Protein AF-A0A1D8PKW0-F1 (afdb_monomer_lite)

Structure (mmCIF, N/CA/C/O backbone):
data_AF-A0A1D8PKW0-F1
#
_entry.id   AF-A0A1D8PKW0-F1
#
loop_
_atom_site.group_PDB
_atom_site.id
_atom_site.type_symbol
_atom_site.label_atom_id
_atom_site.label_alt_id
_atom_site.label_comp_id
_atom_site.label_asym_id
_atom_site.label_entity_id
_atom_site.label_seq_id
_atom_site.pdbx_PDB_ins_code
_atom_site.Cartn_x
_atom_site.Cartn_y
_atom_site.Cartn_z
_atom_site.occupancy
_atom_site.B_iso_or_equiv
_atom_site.auth_seq_id
_atom_site.auth_comp_id
_atom_site.auth_asym_id
_atom_site.auth_atom_id
_atom_site.pdbx_PDB_model_num
ATOM 1 N N . MET A 1 1 ? 47.236 21.892 -19.726 1.00 43.16 1 MET A N 1
ATOM 2 C CA . MET A 1 1 ? 46.245 21.585 -20.781 1.00 43.16 1 MET A CA 1
ATOM 3 C C . MET A 1 1 ? 44.963 21.199 -20.073 1.00 43.16 1 MET A C 1
ATOM 5 O O . MET A 1 1 ? 45.060 20.412 -19.143 1.00 43.16 1 MET A O 1
ATOM 9 N N . SER A 1 2 ? 43.810 21.750 -20.448 1.00 50.72 2 SER A N 1
ATOM 10 C CA . SER A 1 2 ? 42.525 21.298 -19.899 1.00 50.72 2 SER A CA 1
ATOM 11 C C . SER A 1 2 ? 42.230 19.917 -20.483 1.00 50.72 2 SER A C 1
ATOM 13 O O . SER A 1 2 ? 41.994 19.824 -21.688 1.00 50.72 2 SER A O 1
ATOM 15 N N . ASP A 1 3 ? 42.333 18.845 -19.692 1.00 72.25 3 ASP A N 1
ATOM 16 C CA . ASP A 1 3 ? 42.102 17.502 -20.230 1.00 72.25 3 ASP A CA 1
ATOM 17 C C . ASP A 1 3 ? 40.597 17.278 -20.376 1.00 72.25 3 ASP A C 1
ATOM 19 O O . ASP A 1 3 ? 39.859 17.140 -19.408 1.00 72.25 3 ASP A O 1
ATOM 23 N N . VAL A 1 4 ? 40.140 17.323 -21.625 1.00 88.94 4 VAL A N 1
ATOM 24 C CA . VAL A 1 4 ? 38.727 17.189 -21.994 1.00 88.94 4 VAL A CA 1
ATOM 25 C C . VAL A 1 4 ? 38.224 15.751 -21.761 1.00 88.94 4 VAL A C 1
ATOM 27 O O . VAL A 1 4 ? 37.021 15.520 -21.642 1.00 88.94 4 VAL A O 1
ATOM 30 N N . ILE A 1 5 ? 39.132 14.778 -21.637 1.00 91.88 5 ILE A N 1
ATOM 31 C CA . ILE A 1 5 ? 38.804 13.394 -21.272 1.00 91.88 5 ILE A CA 1
ATOM 32 C C . ILE A 1 5 ? 38.248 13.340 -19.839 1.00 91.88 5 ILE A C 1
ATOM 34 O O . ILE A 1 5 ? 38.736 14.016 -18.942 1.00 91.88 5 ILE A O 1
ATOM 38 N N . GLY A 1 6 ? 37.199 12.544 -19.630 1.00 93.44 6 GLY A N 1
ATOM 39 C CA . GLY A 1 6 ? 36.419 12.493 -18.390 1.00 93.44 6 GLY A CA 1
ATOM 40 C C . GLY A 1 6 ? 35.275 13.513 -18.328 1.00 93.44 6 GLY A C 1
ATOM 41 O O . GLY A 1 6 ? 34.383 13.371 -17.496 1.00 93.44 6 GLY A O 1
ATOM 42 N N . THR A 1 7 ? 35.230 14.498 -19.234 1.00 94.44 7 THR A N 1
ATOM 43 C CA . THR A 1 7 ? 34.134 15.481 -19.274 1.00 94.44 7 THR A CA 1
ATOM 44 C C . THR A 1 7 ? 32.824 14.818 -19.709 1.00 94.44 7 THR A C 1
ATOM 46 O O . THR A 1 7 ? 32.765 14.181 -20.767 1.00 94.44 7 THR A O 1
ATOM 49 N N . LYS A 1 8 ? 31.761 14.998 -18.912 1.00 96.06 8 LYS A N 1
ATOM 50 C CA . LYS A 1 8 ? 30.383 14.638 -19.278 1.00 96.06 8 LYS A CA 1
ATOM 51 C C . LYS A 1 8 ? 29.823 15.678 -20.254 1.00 96.06 8 LYS A C 1
ATOM 53 O O . LYS A 1 8 ? 29.914 16.873 -19.995 1.00 96.06 8 LYS A O 1
ATOM 58 N N . VAL A 1 9 ? 29.240 15.218 -21.357 1.00 96.56 9 VAL A N 1
ATOM 59 C CA . VAL A 1 9 ? 28.818 16.044 -22.499 1.00 96.56 9 VAL A CA 1
ATOM 60 C C . VAL A 1 9 ? 27.449 15.633 -23.030 1.00 96.56 9 VAL A C 1
ATOM 62 O O . VAL A 1 9 ? 27.129 14.446 -23.059 1.00 96.56 9 VAL A O 1
ATOM 65 N N . ALA A 1 10 ? 26.658 16.603 -23.487 1.00 96.62 10 ALA A N 1
ATOM 66 C CA . ALA A 1 10 ? 25.417 16.372 -24.224 1.00 96.62 10 ALA A CA 1
ATOM 67 C C . ALA A 1 10 ? 25.708 15.838 -25.639 1.00 96.62 10 ALA A C 1
ATOM 69 O O . ALA A 1 10 ? 26.729 16.184 -26.244 1.00 96.62 10 ALA A O 1
ATOM 70 N N . ILE A 1 11 ? 24.822 14.999 -26.181 1.00 95.81 11 ILE A N 1
ATOM 71 C CA . ILE A 1 11 ? 25.034 14.330 -27.474 1.00 95.81 11 ILE A CA 1
ATOM 72 C C . ILE A 1 11 ? 24.271 15.053 -28.604 1.00 95.81 11 ILE A C 1
ATOM 74 O O . ILE A 1 11 ? 23.051 15.183 -28.529 1.00 95.81 11 ILE A O 1
ATOM 78 N N . PRO A 1 12 ? 24.937 15.504 -29.690 1.00 93.06 12 PRO A N 1
ATOM 79 C CA . PRO A 1 12 ? 24.273 16.224 -30.779 1.00 93.06 12 PRO A CA 1
ATOM 80 C C . PRO A 1 12 ? 23.175 15.397 -31.465 1.00 93.06 12 PRO A C 1
ATOM 82 O O . PRO A 1 12 ? 23.466 14.381 -32.104 1.00 93.06 12 PRO A O 1
ATOM 85 N N . GLY A 1 13 ? 21.929 15.874 -31.397 1.00 90.25 13 GLY A N 1
ATOM 86 C CA . GLY A 1 13 ? 20.767 15.203 -31.990 1.00 90.25 13 GLY A CA 1
ATOM 87 C C . GLY A 1 13 ? 20.305 13.964 -31.216 1.00 90.25 13 GLY A C 1
ATOM 88 O O . GLY A 1 13 ? 19.938 12.969 -31.839 1.00 90.25 13 GLY A O 1
ATOM 89 N N . ALA A 1 14 ? 20.398 13.988 -29.882 1.00 87.62 14 ALA A N 1
ATOM 90 C CA . ALA A 1 14 ? 19.805 12.987 -28.999 1.00 87.62 14 ALA A CA 1
ATOM 91 C C . ALA A 1 14 ? 19.618 13.526 -27.570 1.00 87.62 14 ALA A C 1
ATOM 93 O O . ALA A 1 14 ? 20.506 14.195 -27.042 1.00 87.62 14 ALA A O 1
ATOM 94 N N . SER A 1 15 ? 18.514 13.170 -26.914 1.00 84.12 15 SER A N 1
ATOM 95 C CA . SER A 1 15 ? 18.289 13.493 -25.502 1.00 84.12 15 SER A CA 1
ATOM 96 C C . SER A 1 15 ? 19.177 12.632 -24.600 1.00 84.12 15 SER A C 1
ATOM 98 O O . SER A 1 15 ? 18.952 11.433 -24.450 1.00 84.12 15 SER A O 1
ATOM 100 N N . GLY A 1 16 ? 20.209 13.236 -24.006 1.00 89.88 16 GLY A N 1
ATOM 101 C CA . GLY A 1 16 ? 21.073 12.594 -23.013 1.00 89.88 16 GLY A CA 1
ATOM 102 C C . GLY A 1 16 ? 22.559 12.925 -23.169 1.00 89.88 16 GLY A C 1
ATOM 103 O O . GLY A 1 16 ? 22.947 13.858 -23.877 1.00 89.88 16 GLY A O 1
ATOM 104 N N . ALA A 1 17 ? 23.400 12.164 -22.462 1.00 95.62 17 ALA A N 1
ATOM 105 C CA . ALA A 1 17 ? 24.814 12.473 -22.278 1.00 95.62 17 ALA A CA 1
ATOM 106 C C . ALA A 1 17 ? 25.756 11.277 -22.496 1.00 95.62 17 ALA A C 1
ATOM 108 O O . ALA A 1 17 ? 25.359 10.112 -22.442 1.00 95.62 17 ALA A O 1
ATOM 109 N N . GLY A 1 18 ? 27.036 11.591 -22.677 1.00 96.69 18 GLY A N 1
ATOM 110 C CA . GLY A 1 18 ? 28.153 10.651 -22.642 1.00 96.69 18 GLY A CA 1
ATOM 111 C C . GLY A 1 18 ? 29.362 11.232 -21.906 1.00 96.69 18 GLY A C 1
ATOM 112 O O . GLY A 1 18 ? 29.336 12.385 -21.480 1.00 96.69 18 GLY A O 1
ATOM 113 N N . ILE A 1 19 ? 30.426 10.446 -21.764 1.00 97.06 19 ILE A N 1
ATOM 114 C CA . ILE A 1 19 ? 31.722 10.849 -21.203 1.00 97.06 19 ILE A CA 1
ATOM 115 C C . ILE A 1 19 ? 32.761 10.797 -22.322 1.00 97.06 19 ILE A C 1
ATOM 117 O O . ILE A 1 19 ? 32.895 9.776 -22.999 1.00 97.06 19 ILE A O 1
ATOM 121 N N . ILE A 1 20 ? 33.520 11.875 -22.530 1.00 96.12 20 ILE A N 1
ATOM 122 C CA . ILE A 1 20 ? 34.627 11.859 -23.495 1.00 96.12 20 ILE A CA 1
ATOM 123 C C . ILE A 1 20 ? 35.726 10.928 -22.967 1.00 96.12 20 ILE A C 1
ATOM 125 O O . ILE A 1 20 ? 36.303 11.177 -21.912 1.00 96.12 20 ILE A O 1
ATOM 129 N N . ARG A 1 21 ? 36.043 9.868 -23.714 1.00 95.25 21 ARG A N 1
ATOM 130 C CA . ARG A 1 21 ? 37.119 8.911 -23.402 1.00 95.25 21 ARG A CA 1
ATOM 131 C C . ARG A 1 21 ? 38.337 9.061 -24.330 1.00 95.25 21 ARG A C 1
ATOM 133 O O . ARG A 1 21 ? 39.422 8.617 -23.974 1.00 95.25 21 ARG A O 1
ATOM 140 N N . TYR A 1 22 ? 38.186 9.706 -25.492 1.00 94.75 22 TYR A N 1
ATOM 141 C CA . TYR A 1 22 ? 39.267 9.997 -26.447 1.00 94.75 22 TYR A CA 1
ATOM 142 C C . TYR A 1 22 ? 39.042 11.338 -27.159 1.00 94.75 22 TYR A C 1
ATOM 144 O O . TYR A 1 22 ? 37.903 11.685 -27.463 1.00 94.75 22 TYR A O 1
ATOM 152 N N . VAL A 1 23 ? 40.119 12.052 -27.499 1.00 93.88 23 VAL A N 1
ATOM 153 C CA . VAL A 1 23 ? 40.112 13.129 -28.507 1.00 93.88 23 VAL A CA 1
ATOM 154 C C . VAL A 1 23 ? 41.392 13.020 -29.337 1.00 93.88 23 VAL A C 1
ATOM 156 O O . VAL A 1 23 ? 42.476 12.927 -28.761 1.00 93.88 23 VAL A O 1
ATOM 159 N N . GLY A 1 24 ? 41.275 13.027 -30.668 1.00 92.06 24 GLY A N 1
ATOM 160 C CA . GLY A 1 24 ? 42.417 12.912 -31.581 1.00 92.06 24 GLY A CA 1
ATOM 161 C C . GLY A 1 24 ? 42.019 12.520 -33.008 1.00 92.06 24 GLY A C 1
ATOM 162 O O . GLY A 1 24 ? 40.874 12.713 -33.413 1.00 92.06 24 GLY A O 1
ATOM 163 N N . GLN A 1 25 ? 42.964 11.981 -33.782 1.00 92.56 25 GLN A N 1
ATOM 164 C CA . GLN A 1 25 ? 42.747 11.550 -35.171 1.00 92.56 25 GLN A CA 1
ATOM 165 C C . GLN A 1 25 ? 42.463 10.042 -35.248 1.00 92.56 25 GLN A C 1
ATOM 167 O O . GLN A 1 25 ? 43.154 9.241 -34.620 1.00 92.56 25 GLN A O 1
ATOM 172 N N . ILE A 1 26 ? 41.487 9.642 -36.069 1.00 91.69 26 ILE A N 1
ATOM 173 C CA . ILE A 1 26 ? 41.179 8.229 -36.349 1.00 91.69 26 ILE A CA 1
ATOM 174 C C . ILE A 1 26 ? 41.855 7.826 -37.662 1.00 91.69 26 ILE A C 1
ATOM 176 O O . ILE A 1 26 ? 41.853 8.586 -38.630 1.00 91.69 26 ILE A O 1
ATOM 180 N N . GLN A 1 27 ? 42.411 6.617 -37.727 1.00 89.62 27 GLN A N 1
ATOM 181 C CA . GLN A 1 27 ? 43.085 6.127 -38.925 1.00 89.62 27 GLN A CA 1
ATOM 182 C C . GLN A 1 27 ? 42.123 6.054 -40.118 1.00 89.62 27 GLN A C 1
ATOM 184 O O . GLN A 1 27 ? 40.988 5.592 -40.010 1.00 89.62 27 GLN A O 1
ATOM 189 N N . GLY A 1 28 ? 42.583 6.547 -41.270 1.00 88.94 28 GLY A N 1
ATOM 190 C CA . GLY A 1 28 ? 41.785 6.597 -42.495 1.00 88.94 28 GLY A CA 1
ATOM 191 C C . GLY A 1 28 ? 40.616 7.589 -42.455 1.00 88.94 28 GLY A C 1
ATOM 192 O O . GLY A 1 28 ? 39.812 7.580 -43.384 1.00 88.94 28 GLY A O 1
ATOM 193 N N . LYS A 1 29 ? 40.495 8.432 -41.417 1.00 91.19 29 LYS A N 1
ATOM 194 C CA . LYS A 1 29 ? 39.509 9.521 -41.334 1.00 91.19 29 LYS A CA 1
ATOM 195 C C . LYS A 1 29 ? 40.242 10.867 -41.268 1.00 91.19 29 LYS A C 1
ATOM 197 O O . LYS A 1 29 ? 41.333 10.959 -40.715 1.00 91.19 29 LYS A O 1
ATOM 202 N N . ILE A 1 30 ? 39.641 11.912 -41.831 1.00 90.06 30 ILE A N 1
ATOM 203 C CA . ILE A 1 30 ? 40.202 13.271 -41.835 1.00 90.06 30 ILE A CA 1
ATOM 204 C C . ILE A 1 30 ? 39.558 14.079 -40.701 1.00 90.06 30 ILE A C 1
ATOM 206 O O . ILE A 1 30 ? 38.341 14.038 -40.532 1.00 90.06 30 ILE A O 1
ATOM 210 N N . GLY A 1 31 ? 40.372 14.828 -39.951 1.00 90.75 31 GLY A N 1
ATOM 211 C CA . GLY A 1 31 ? 39.928 15.717 -38.871 1.00 90.75 31 GLY A CA 1
ATOM 212 C C . GLY A 1 31 ? 40.031 15.126 -37.459 1.00 90.75 31 GLY A C 1
ATOM 213 O O . GLY A 1 31 ? 40.466 13.991 -37.259 1.00 90.75 31 GLY A O 1
ATOM 214 N N . THR A 1 32 ? 39.644 15.933 -36.468 1.00 92.88 32 THR A N 1
ATOM 215 C CA . THR A 1 32 ? 39.650 15.566 -35.042 1.00 92.88 32 THR A CA 1
ATOM 216 C C . THR A 1 32 ? 38.304 14.974 -34.635 1.00 92.88 32 THR A C 1
ATOM 218 O O . THR A 1 32 ? 37.251 15.563 -34.890 1.00 92.88 32 THR A O 1
ATOM 221 N N . PHE A 1 33 ? 38.336 13.846 -33.934 1.00 95.12 33 PHE A N 1
ATOM 222 C CA . PHE A 1 33 ? 37.163 13.154 -33.415 1.00 95.12 33 PHE A CA 1
ATOM 223 C C . PHE A 1 33 ? 37.224 13.051 -31.892 1.00 95.12 33 PHE A C 1
ATOM 225 O O . PHE A 1 33 ? 38.283 12.790 -31.319 1.00 95.12 33 PHE A O 1
ATOM 232 N N . ALA A 1 34 ? 36.070 13.203 -31.249 1.00 95.25 34 ALA A N 1
ATOM 233 C CA . ALA A 1 34 ? 35.845 12.741 -29.890 1.00 95.25 34 ALA A CA 1
ATOM 234 C C . ALA A 1 34 ? 35.379 11.280 -29.929 1.00 95.25 34 ALA A C 1
ATOM 236 O O . ALA A 1 34 ? 34.423 10.951 -30.634 1.00 95.25 34 ALA A O 1
ATOM 237 N N . GLY A 1 35 ? 36.039 10.417 -29.161 1.00 96.19 35 GLY A N 1
ATOM 238 C CA . GLY A 1 35 ? 35.505 9.123 -28.755 1.00 96.19 35 GLY A CA 1
ATOM 239 C C . GLY A 1 35 ? 34.761 9.295 -27.436 1.00 96.19 35 GLY A C 1
ATOM 240 O O . GLY A 1 35 ? 35.343 9.756 -26.452 1.00 96.19 35 GLY A O 1
ATOM 241 N N . VAL A 1 36 ? 33.471 8.976 -27.433 1.00 97.31 36 VAL A N 1
ATOM 242 C CA . VAL A 1 36 ? 32.550 9.206 -26.318 1.00 97.31 36 VAL A CA 1
ATOM 243 C C . VAL A 1 36 ? 31.926 7.876 -25.913 1.00 97.31 36 VAL A C 1
ATOM 245 O O . VAL A 1 36 ? 31.448 7.129 -26.764 1.00 97.31 36 VAL A O 1
ATOM 248 N N . GLU A 1 37 ? 31.909 7.592 -24.617 1.00 97.75 37 GLU A N 1
ATOM 249 C CA . GLU A 1 37 ? 31.100 6.521 -24.042 1.00 97.75 37 GLU A CA 1
ATOM 250 C C . GLU A 1 37 ? 29.725 7.073 -23.667 1.00 97.75 37 GLU A C 1
ATOM 252 O O . GLU A 1 37 ? 29.629 8.049 -22.925 1.00 97.75 37 GLU A O 1
ATOM 257 N N . LEU A 1 38 ? 28.660 6.492 -24.212 1.00 97.38 38 LEU A N 1
ATOM 258 C CA . LEU A 1 38 ? 27.292 6.948 -23.973 1.00 97.38 38 LEU A CA 1
ATOM 259 C C . LEU A 1 38 ? 26.751 6.405 -22.643 1.00 97.38 38 LEU A C 1
ATOM 261 O O . LEU A 1 38 ? 27.038 5.269 -22.272 1.00 97.38 38 LEU A O 1
ATOM 265 N N . LEU A 1 39 ? 25.944 7.208 -21.944 1.00 95.69 39 LEU A N 1
ATOM 266 C CA . LEU A 1 39 ? 25.354 6.853 -20.650 1.00 95.69 39 LEU A CA 1
ATOM 267 C C . LEU A 1 39 ? 23.865 6.494 -20.783 1.00 95.69 39 LEU A C 1
ATOM 269 O O . LEU A 1 39 ? 23.152 7.039 -21.627 1.00 95.69 39 LEU A O 1
ATOM 273 N N . GLY A 1 40 ? 23.381 5.615 -19.900 1.00 91.50 40 GLY A N 1
ATOM 274 C CA . GLY A 1 40 ? 21.964 5.245 -19.813 1.00 91.50 40 GLY A CA 1
ATOM 275 C C . GLY A 1 40 ? 21.408 4.660 -21.116 1.00 91.50 40 GLY A C 1
ATOM 276 O O . GLY A 1 40 ? 22.085 3.912 -21.819 1.00 91.50 40 GLY A O 1
ATOM 277 N N . THR A 1 41 ? 20.175 5.032 -21.463 1.00 89.25 41 THR A N 1
ATOM 278 C CA . THR A 1 41 ? 19.462 4.553 -22.662 1.00 89.25 41 THR A CA 1
ATOM 279 C C . THR A 1 41 ? 20.160 4.897 -23.985 1.00 89.25 41 THR A C 1
ATOM 281 O O . THR A 1 41 ? 19.927 4.223 -24.988 1.00 89.25 41 THR A O 1
ATOM 284 N N . LEU A 1 42 ? 21.071 5.880 -24.021 1.00 89.88 42 LEU A N 1
ATOM 285 C CA . LEU A 1 42 ? 21.868 6.167 -25.222 1.00 89.88 42 LEU A CA 1
ATOM 286 C C . LEU A 1 42 ? 22.907 5.081 -25.525 1.00 89.88 42 LEU A C 1
ATOM 288 O O . LEU A 1 42 ? 23.227 4.870 -26.698 1.00 89.88 42 LEU A O 1
ATOM 292 N N . ALA A 1 43 ? 23.403 4.369 -24.506 1.00 90.94 43 ALA A N 1
ATOM 293 C CA . ALA A 1 43 ? 24.376 3.290 -24.679 1.00 90.94 43 ALA A CA 1
ATOM 294 C C . ALA A 1 43 ? 23.837 2.169 -25.579 1.00 90.94 43 ALA A C 1
ATOM 296 O O . ALA A 1 43 ? 24.555 1.682 -26.451 1.00 90.94 43 ALA A O 1
ATOM 297 N N . THR A 1 44 ? 22.562 1.807 -25.416 1.00 88.19 44 THR A N 1
ATOM 298 C CA . THR A 1 44 ? 21.896 0.747 -26.185 1.00 88.19 44 THR A CA 1
ATOM 299 C C . THR A 1 44 ? 21.304 1.237 -27.511 1.00 88.19 44 THR A C 1
ATOM 301 O O . THR A 1 44 ? 21.275 0.474 -28.473 1.00 88.19 44 THR A O 1
ATOM 304 N N . THR A 1 45 ? 20.865 2.500 -27.602 1.00 88.69 45 THR A N 1
ATOM 305 C CA . THR A 1 45 ? 20.126 3.035 -28.771 1.00 88.69 45 THR A CA 1
ATOM 306 C C . THR A 1 45 ? 20.973 3.802 -29.796 1.00 88.69 45 THR A C 1
ATOM 308 O O . THR A 1 45 ? 20.621 3.857 -30.983 1.00 88.69 45 THR A O 1
ATOM 311 N N . ARG A 1 46 ? 22.086 4.426 -29.378 1.00 90.06 46 ARG A N 1
ATOM 312 C CA . ARG A 1 46 ? 22.987 5.198 -30.265 1.00 90.06 46 ARG A CA 1
ATOM 313 C C . ARG A 1 46 ? 24.455 4.755 -30.207 1.00 90.06 46 ARG A C 1
ATOM 315 O O . ARG A 1 46 ? 25.241 5.241 -31.028 1.00 90.06 46 ARG A O 1
ATOM 322 N N . GLY A 1 47 ? 24.806 3.820 -29.321 1.00 91.31 47 GLY A N 1
ATOM 323 C CA . GLY A 1 47 ? 26.106 3.144 -29.295 1.00 91.31 47 GLY A CA 1
ATOM 324 C C . GLY A 1 47 ? 26.399 2.382 -30.594 1.00 91.31 47 GLY A C 1
ATOM 325 O O . GLY A 1 47 ? 25.483 1.951 -31.299 1.00 91.31 47 GLY A O 1
ATOM 326 N N . LYS A 1 48 ? 27.680 2.270 -30.970 1.00 91.88 48 LYS A N 1
ATOM 327 C CA . LYS A 1 48 ? 28.109 1.644 -32.239 1.00 91.88 48 LYS A CA 1
ATOM 328 C C . LYS A 1 48 ? 29.345 0.757 -32.131 1.00 91.88 48 LYS A C 1
ATOM 330 O O . LYS A 1 48 ? 29.481 -0.173 -32.920 1.00 91.88 48 LYS A O 1
ATOM 335 N N . ASN A 1 49 ? 30.270 1.061 -31.225 1.00 93.94 49 ASN A N 1
ATOM 336 C CA . ASN A 1 49 ? 31.567 0.391 -31.122 1.00 93.94 49 ASN A CA 1
ATOM 337 C C . ASN A 1 49 ? 31.988 0.229 -29.657 1.00 93.94 49 ASN A C 1
ATOM 339 O O . ASN A 1 49 ? 31.444 0.882 -28.773 1.00 93.94 49 ASN A O 1
ATOM 343 N N . SER A 1 50 ? 32.974 -0.626 -29.400 1.00 94.81 50 SER A N 1
ATOM 344 C CA . SER A 1 50 ? 33.554 -0.794 -28.061 1.00 94.81 50 SER A CA 1
ATOM 345 C C . SER A 1 50 ? 34.862 -0.008 -27.902 1.00 94.81 50 SER A C 1
ATOM 347 O O . SER A 1 50 ? 35.817 -0.528 -27.340 1.00 94.81 50 SER A O 1
ATOM 349 N N . GLY A 1 51 ? 34.938 1.212 -28.449 1.00 93.31 51 GLY A N 1
ATOM 350 C CA . GLY A 1 51 ? 36.122 2.081 -28.393 1.00 93.31 51 GLY A CA 1
ATOM 351 C C . GLY A 1 51 ? 37.168 1.871 -29.500 1.00 93.31 51 GLY A C 1
ATOM 352 O O . GLY A 1 51 ? 38.254 2.453 -29.435 1.00 93.31 51 GLY A O 1
ATOM 353 N N . SER A 1 52 ? 36.851 1.072 -30.524 1.00 94.38 52 SER A N 1
ATOM 354 C CA . SER A 1 52 ? 37.718 0.752 -31.673 1.00 94.38 52 SER A CA 1
ATOM 355 C C . SER A 1 52 ? 37.119 1.133 -33.033 1.00 94.38 52 SER A C 1
ATOM 357 O O . SER A 1 52 ? 35.902 1.240 -33.192 1.00 94.38 52 SER A O 1
ATOM 359 N N . VAL A 1 53 ? 37.997 1.303 -34.029 1.00 92.50 53 VAL A N 1
ATOM 360 C CA . VAL A 1 53 ? 37.677 1.493 -35.456 1.00 92.50 53 VAL A CA 1
ATOM 361 C C . VAL A 1 53 ? 38.645 0.652 -36.283 1.00 92.50 53 VAL A C 1
ATOM 363 O O . VAL A 1 53 ? 39.843 0.699 -36.034 1.00 92.50 53 VAL A O 1
ATOM 366 N N . ASP A 1 54 ? 38.142 -0.112 -37.256 1.00 90.06 54 ASP A N 1
ATOM 367 C CA . ASP A 1 54 ? 38.949 -0.865 -38.233 1.00 90.06 54 ASP A CA 1
ATOM 368 C C . ASP A 1 54 ? 40.058 -1.745 -37.584 1.00 90.06 54 ASP A C 1
ATOM 370 O O . ASP A 1 54 ? 41.172 -1.866 -38.088 1.00 90.06 54 ASP A O 1
ATOM 374 N N . GLY A 1 55 ? 39.743 -2.352 -36.427 1.00 89.75 55 GLY A N 1
ATOM 375 C CA . GLY A 1 55 ? 40.644 -3.200 -35.624 1.00 89.75 55 GLY A CA 1
ATOM 376 C C . GLY A 1 55 ? 41.567 -2.452 -34.649 1.00 89.75 55 GLY A C 1
ATOM 377 O O . GLY A 1 55 ? 42.247 -3.082 -33.844 1.00 89.75 55 GLY A O 1
ATOM 378 N N . ILE A 1 56 ? 41.578 -1.119 -34.690 1.00 91.88 56 ILE A N 1
ATOM 379 C CA . ILE A 1 56 ? 42.446 -0.251 -33.890 1.00 91.88 56 ILE A CA 1
ATOM 380 C C . ILE A 1 56 ? 41.664 0.278 -32.681 1.00 91.88 56 ILE A C 1
ATOM 382 O O . ILE A 1 56 ? 40.604 0.884 -32.841 1.00 91.88 56 ILE A O 1
ATOM 386 N N . GLN A 1 57 ? 42.179 0.070 -31.468 1.00 94.62 57 GLN A N 1
ATOM 387 C CA . GLN A 1 57 ? 41.556 0.520 -30.217 1.00 94.62 57 GLN A CA 1
ATOM 388 C C . GLN A 1 57 ? 42.014 1.946 -29.859 1.00 94.62 57 GLN A C 1
ATOM 390 O O . GLN A 1 57 ? 43.207 2.239 -29.894 1.00 94.62 57 GLN A O 1
ATOM 395 N N . TYR A 1 58 ? 41.084 2.828 -29.483 1.00 94.62 58 TYR A N 1
ATOM 396 C CA . TYR A 1 58 ? 41.350 4.242 -29.152 1.00 94.62 58 TYR A CA 1
ATOM 397 C C . TYR A 1 58 ? 40.991 4.603 -27.709 1.00 94.62 58 TYR A C 1
ATOM 399 O O . TYR A 1 58 ? 41.682 5.402 -27.082 1.00 94.62 58 TYR A O 1
ATOM 407 N N . PHE A 1 59 ? 39.919 4.016 -27.181 1.00 95.00 59 PHE A N 1
ATOM 408 C CA . PHE A 1 59 ? 39.513 4.122 -25.781 1.00 95.00 59 PHE A CA 1
ATOM 409 C C . PHE A 1 59 ? 38.912 2.803 -25.304 1.00 95.00 59 PHE A C 1
ATOM 411 O O . PHE A 1 59 ? 38.620 1.937 -26.122 1.00 95.00 59 PHE A O 1
ATOM 418 N N . GLN A 1 60 ? 38.720 2.642 -23.997 1.00 94.69 60 GLN A N 1
ATOM 419 C CA . GLN A 1 60 ? 37.957 1.526 -23.439 1.00 94.69 60 GLN A CA 1
ATOM 420 C C . GLN A 1 60 ? 36.541 1.990 -23.078 1.00 94.69 60 GLN A C 1
ATOM 422 O O . GLN A 1 60 ? 36.352 3.144 -22.694 1.00 94.69 60 GLN A O 1
ATOM 427 N N . VAL A 1 61 ? 35.573 1.082 -23.199 1.00 94.38 61 VAL A N 1
ATOM 428 C CA . VAL A 1 61 ? 34.211 1.232 -22.665 1.00 94.38 61 VAL A CA 1
ATOM 429 C C . VAL A 1 61 ? 33.946 0.182 -21.591 1.00 94.38 61 VAL A C 1
ATOM 431 O O . VAL A 1 61 ? 34.533 -0.904 -21.626 1.00 94.38 61 VAL A O 1
ATOM 434 N N . GLU A 1 62 ? 33.053 0.506 -20.664 1.00 94.06 62 GLU A N 1
ATOM 435 C CA . GLU A 1 62 ? 32.565 -0.385 -19.610 1.00 94.06 62 GLU A CA 1
ATOM 436 C C . GLU A 1 62 ? 31.450 -1.296 -20.152 1.00 94.06 62 GLU A C 1
ATOM 438 O O . GLU A 1 62 ? 31.444 -2.501 -19.899 1.00 94.06 62 GLU A O 1
ATOM 443 N N . ILE A 1 63 ? 30.550 -0.744 -20.976 1.00 90.94 63 ILE A N 1
ATOM 444 C CA . ILE A 1 63 ? 29.446 -1.482 -21.610 1.00 90.94 63 ILE A CA 1
ATOM 445 C C . ILE A 1 63 ? 29.788 -1.773 -23.086 1.00 90.94 63 ILE A C 1
ATOM 447 O O . ILE A 1 63 ? 30.022 -0.837 -23.856 1.00 90.94 63 ILE A O 1
ATOM 451 N N . PRO A 1 64 ? 29.783 -3.040 -23.548 1.00 92.50 64 PRO A N 1
ATOM 452 C CA . PRO A 1 64 ? 30.027 -3.366 -24.953 1.00 92.50 64 PRO A CA 1
ATOM 453 C C . PRO A 1 64 ? 29.105 -2.597 -25.912 1.00 92.50 64 PRO A C 1
ATOM 455 O O . PRO A 1 64 ? 27.897 -2.523 -25.706 1.00 92.50 64 PRO A O 1
ATOM 458 N N . LYS A 1 65 ? 29.681 -2.060 -26.995 1.00 93.06 65 LYS A N 1
ATOM 459 C CA . LYS A 1 65 ? 29.026 -1.195 -27.998 1.00 93.06 65 LYS A CA 1
ATOM 460 C C . LYS A 1 65 ? 28.544 0.191 -27.522 1.00 93.06 65 LYS A C 1
ATOM 462 O O . LYS A 1 65 ? 28.080 0.938 -28.379 1.00 93.06 65 LYS A O 1
ATOM 467 N N . SER A 1 66 ? 28.710 0.602 -26.257 1.00 95.56 66 SER A N 1
ATOM 468 C CA . SER A 1 66 ? 28.296 1.946 -25.780 1.00 95.56 66 SER A CA 1
ATOM 469 C C . SER A 1 66 ? 29.060 3.115 -26.427 1.00 95.56 66 SER A C 1
ATOM 471 O O . SER A 1 66 ? 28.637 4.270 -26.336 1.00 95.56 66 SER A O 1
ATOM 473 N N . GLY A 1 67 ? 30.194 2.834 -27.072 1.00 96.50 67 GLY A N 1
ATOM 474 C CA . GLY A 1 67 ? 31.085 3.818 -27.669 1.00 96.50 67 GLY A CA 1
ATOM 475 C C . GLY A 1 67 ?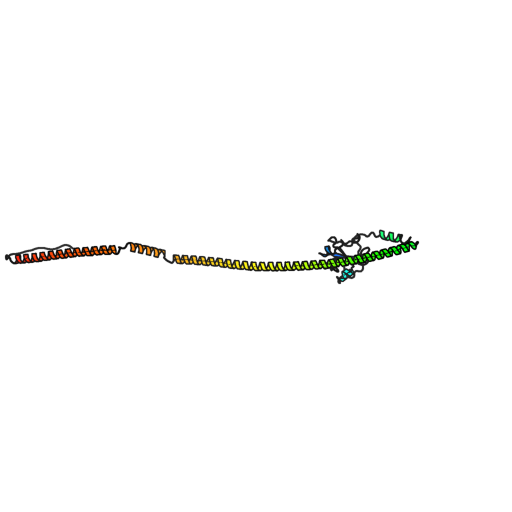 30.560 4.401 -28.980 1.00 96.50 67 GLY A C 1
ATOM 476 O O . GLY A 1 67 ? 30.001 3.707 -29.840 1.00 96.50 67 GLY A O 1
ATOM 477 N N . LEU A 1 68 ? 30.801 5.698 -29.156 1.00 96.88 68 LEU A N 1
ATOM 478 C CA . LEU A 1 68 ? 30.464 6.479 -30.340 1.00 96.88 68 LEU A CA 1
ATOM 479 C C . LEU A 1 68 ? 31.612 7.444 -30.674 1.00 96.88 68 LEU A C 1
ATOM 481 O O . LEU A 1 68 ? 32.134 8.124 -29.795 1.00 96.88 68 LEU A O 1
ATOM 485 N N . PHE A 1 69 ? 31.982 7.539 -31.953 1.00 97.06 69 PHE A N 1
ATOM 486 C CA . PHE A 1 69 ? 32.873 8.597 -32.439 1.00 97.06 69 PHE A CA 1
ATOM 487 C C . PHE A 1 69 ? 32.063 9.714 -33.100 1.00 97.06 69 PHE A C 1
ATOM 489 O O . PHE A 1 69 ? 31.148 9.445 -33.883 1.00 97.06 69 PHE A O 1
ATOM 496 N N . LEU A 1 70 ? 32.425 10.962 -32.808 1.00 95.62 70 LEU A N 1
ATOM 497 C CA . LEU A 1 70 ? 31.827 12.177 -33.364 1.00 95.62 70 LEU A CA 1
ATOM 498 C C . LEU A 1 70 ? 32.933 13.152 -33.799 1.00 95.62 70 LEU A C 1
ATOM 500 O O . LEU A 1 70 ? 33.941 13.244 -33.100 1.00 95.62 70 LEU A O 1
ATOM 504 N N . PRO A 1 71 ? 32.770 13.922 -34.892 1.00 95.31 71 PRO A N 1
ATOM 505 C CA . PRO A 1 71 ? 33.655 15.050 -35.184 1.00 95.31 71 PRO A CA 1
ATOM 506 C C . PRO A 1 71 ? 33.662 16.033 -34.007 1.00 95.31 71 PRO A C 1
ATOM 508 O O . PRO A 1 71 ? 32.592 16.380 -33.498 1.00 95.31 71 PRO A O 1
ATOM 511 N N . TYR A 1 72 ? 34.843 16.483 -33.576 1.00 94.44 72 TYR A N 1
ATOM 512 C CA . TYR A 1 72 ? 34.990 17.264 -32.342 1.00 94.44 72 TYR A CA 1
ATOM 513 C C . TYR A 1 72 ? 34.158 18.558 -32.364 1.00 94.44 72 TYR A C 1
ATOM 515 O O . TYR A 1 72 ? 33.410 18.824 -31.425 1.00 94.44 72 TYR A O 1
ATOM 523 N N . GLU A 1 73 ? 34.171 19.291 -33.482 1.00 93.00 73 GLU A N 1
ATOM 524 C CA . GLU A 1 73 ? 33.368 20.512 -33.647 1.00 93.00 73 GLU A CA 1
ATOM 525 C C . GLU A 1 73 ? 31.855 20.255 -33.555 1.00 93.00 73 GLU A C 1
ATOM 527 O O . GLU A 1 73 ? 31.121 21.071 -32.996 1.00 93.00 73 GLU A O 1
ATOM 532 N N . ARG A 1 74 ? 31.367 19.092 -34.018 1.00 94.88 74 ARG A N 1
ATOM 533 C CA . ARG A 1 74 ? 29.944 18.733 -33.883 1.00 94.88 74 ARG A CA 1
ATOM 534 C C . ARG A 1 74 ? 29.581 18.472 -32.423 1.00 94.88 74 ARG A C 1
ATOM 536 O O . ARG A 1 74 ? 28.508 18.889 -32.000 1.00 94.88 74 ARG A O 1
ATOM 543 N N . LEU A 1 75 ? 30.461 17.842 -31.643 1.00 95.44 75 LEU A N 1
ATOM 544 C CA . LEU A 1 75 ? 30.252 17.672 -30.201 1.00 95.44 75 LEU A CA 1
ATOM 545 C C . LEU A 1 75 ? 30.292 19.022 -29.465 1.00 95.44 75 LEU A C 1
ATOM 547 O O . LEU A 1 75 ? 29.423 19.302 -28.643 1.00 95.44 75 LEU A O 1
ATOM 551 N N . LYS A 1 76 ? 31.250 19.886 -29.811 1.00 93.81 76 LYS A N 1
ATOM 552 C CA . LYS A 1 76 ? 31.392 21.234 -29.250 1.00 93.81 76 LYS A CA 1
ATOM 553 C C . LYS A 1 76 ? 30.207 22.153 -29.570 1.00 93.81 76 LYS A C 1
ATOM 555 O O . LYS A 1 76 ? 29.839 22.957 -28.720 1.00 93.81 76 LYS A O 1
ATOM 560 N N . SER A 1 77 ? 29.547 21.993 -30.721 1.00 94.06 77 SER A N 1
ATOM 561 C CA . SER A 1 77 ? 28.378 22.811 -31.099 1.00 94.06 77 SER A CA 1
ATOM 562 C C . SER A 1 77 ? 27.190 22.736 -30.124 1.00 94.06 77 SER A C 1
ATOM 564 O O . SER A 1 77 ? 26.417 23.685 -30.056 1.00 94.06 77 SER A O 1
ATOM 566 N N . VAL A 1 78 ? 27.076 21.660 -29.329 1.00 95.12 78 VAL A N 1
ATOM 567 C CA . VAL A 1 78 ? 26.073 21.525 -28.246 1.00 95.12 78 VAL A CA 1
ATOM 568 C C . VAL A 1 78 ? 26.699 21.519 -26.842 1.00 95.12 78 VAL A C 1
ATOM 570 O O . VAL A 1 78 ? 25.999 21.360 -25.849 1.00 95.12 78 VAL A O 1
ATOM 573 N N . ASN A 1 79 ? 28.019 21.702 -26.746 1.00 95.50 79 ASN A N 1
ATOM 574 C CA . ASN A 1 79 ? 28.777 21.772 -25.496 1.00 95.50 79 ASN A CA 1
ATOM 575 C C . ASN A 1 79 ? 29.746 22.973 -25.557 1.00 95.50 79 ASN A C 1
ATOM 577 O O . ASN A 1 79 ? 30.959 22.777 -25.685 1.00 95.50 79 ASN A O 1
ATOM 581 N N . PRO A 1 80 ? 29.248 24.224 -25.487 1.00 88.75 80 PRO A N 1
ATOM 582 C CA . PRO A 1 80 ? 30.052 25.424 -25.750 1.00 88.75 80 PRO A CA 1
ATOM 583 C C . PRO A 1 80 ? 31.215 25.641 -24.765 1.00 88.75 80 PRO A C 1
ATOM 585 O O . PRO A 1 80 ? 32.158 26.356 -25.092 1.00 88.75 80 PRO A O 1
ATOM 588 N N . GLY A 1 81 ? 31.188 25.001 -23.589 1.00 89.31 81 GLY A N 1
ATOM 589 C CA . GLY A 1 81 ? 32.298 24.999 -22.629 1.00 89.31 81 GLY A CA 1
ATOM 590 C C . GLY A 1 81 ? 33.493 24.109 -23.008 1.00 89.31 81 GLY A C 1
ATOM 591 O O . GLY A 1 81 ? 34.504 24.131 -22.309 1.00 89.31 81 GLY A O 1
ATOM 592 N N . LEU A 1 82 ? 33.413 23.318 -24.088 1.00 90.06 82 LEU A N 1
ATOM 593 C CA . LEU A 1 82 ? 34.540 22.505 -24.549 1.00 90.06 82 LEU A CA 1
ATOM 594 C C . LEU A 1 82 ? 35.633 23.373 -25.186 1.00 90.06 82 LEU A C 1
ATOM 596 O O . LEU A 1 82 ? 35.401 24.112 -26.146 1.00 90.06 82 LEU A O 1
ATOM 600 N N . ALA A 1 83 ? 36.857 23.227 -24.677 1.00 86.31 83 ALA A N 1
ATOM 601 C CA . ALA A 1 83 ? 38.031 23.942 -25.163 1.00 86.31 83 ALA A CA 1
ATOM 602 C C . ALA A 1 83 ? 38.330 23.649 -26.647 1.00 86.31 83 ALA A C 1
ATOM 604 O O . ALA A 1 83 ? 38.030 22.568 -27.161 1.00 86.31 83 ALA A O 1
ATOM 605 N N . ASN A 1 84 ? 39.001 24.587 -27.324 1.00 82.88 84 ASN A N 1
ATOM 606 C CA . ASN A 1 84 ? 39.635 24.309 -28.613 1.00 82.88 84 ASN A CA 1
ATOM 607 C C . ASN A 1 84 ? 40.766 23.293 -28.408 1.00 82.88 84 ASN A C 1
ATOM 609 O O . ASN A 1 84 ? 41.711 23.559 -27.664 1.00 82.88 84 ASN A O 1
ATOM 613 N N . VAL A 1 85 ? 40.685 22.149 -29.086 1.00 77.94 85 VAL A N 1
ATOM 614 C CA . VAL A 1 85 ? 41.718 21.110 -29.042 1.00 77.94 85 VAL A CA 1
ATOM 615 C C . VAL A 1 85 ? 42.487 21.137 -30.356 1.00 77.94 85 VAL A C 1
ATOM 617 O O . VAL A 1 85 ? 42.013 20.639 -31.376 1.00 77.94 85 VAL A O 1
ATOM 620 N N . ASN A 1 86 ? 43.700 21.699 -30.326 1.00 68.12 86 ASN A N 1
ATOM 621 C CA . ASN A 1 86 ? 44.668 21.477 -31.402 1.00 68.12 86 ASN A CA 1
ATOM 622 C C . ASN A 1 86 ? 44.860 19.957 -31.573 1.00 68.12 86 ASN A C 1
ATOM 624 O O . ASN A 1 86 ? 44.938 19.268 -30.552 1.00 68.12 86 ASN A O 1
ATOM 628 N N . PRO A 1 87 ? 44.946 19.425 -32.808 1.00 59.53 87 PRO A N 1
ATOM 629 C CA . PRO A 1 87 ? 44.946 17.986 -33.083 1.00 59.53 87 PRO A CA 1
ATOM 630 C C . PRO A 1 87 ? 46.248 17.302 -32.635 1.00 59.53 87 PRO A C 1
ATOM 632 O O . PRO A 1 87 ? 47.082 16.907 -33.450 1.00 59.53 87 PRO A O 1
ATOM 635 N N . SER A 1 88 ? 46.419 17.147 -31.324 1.00 55.06 88 SER A N 1
ATOM 636 C CA . SER A 1 88 ? 47.474 16.344 -30.728 1.00 55.06 88 SER A CA 1
ATOM 637 C C . SER A 1 88 ? 47.214 14.870 -31.027 1.00 55.06 88 SER A C 1
ATOM 639 O O . SER A 1 88 ? 46.109 14.345 -30.871 1.00 55.06 88 SER A O 1
ATOM 641 N N . SER A 1 89 ? 48.251 14.184 -31.493 1.00 55.81 89 SER A N 1
ATOM 642 C CA . SER A 1 89 ? 48.202 12.772 -31.849 1.00 55.81 89 SER A CA 1
ATOM 643 C C . SER A 1 89 ? 48.231 11.890 -30.596 1.00 55.81 89 SER A C 1
ATOM 645 O O . SER A 1 89 ? 49.217 11.196 -30.352 1.00 55.81 89 SER A O 1
ATOM 647 N N . LYS A 1 90 ? 47.144 11.887 -29.802 1.00 64.69 90 LYS A N 1
ATOM 648 C CA . LYS A 1 90 ? 46.913 10.831 -28.799 1.00 64.69 90 LYS A CA 1
ATOM 649 C C . LYS A 1 90 ? 46.886 9.492 -29.549 1.00 64.69 90 LYS A C 1
ATOM 651 O O . LYS A 1 90 ? 45.962 9.218 -30.320 1.00 64.69 90 LYS A O 1
ATOM 656 N N . THR A 1 91 ? 47.958 8.718 -29.390 1.00 65.56 91 THR A N 1
ATOM 657 C CA . THR A 1 91 ? 48.203 7.456 -30.096 1.00 65.56 91 THR A CA 1
ATOM 658 C C . THR A 1 91 ? 47.120 6.428 -29.771 1.00 65.56 91 THR A C 1
ATOM 660 O O . THR A 1 91 ? 46.639 6.418 -28.636 1.00 65.56 91 THR A O 1
ATOM 663 N N . PRO A 1 92 ? 46.755 5.537 -30.709 1.00 70.50 92 PRO A N 1
ATOM 664 C CA . PRO A 1 92 ? 45.864 4.429 -30.393 1.00 70.50 92 PRO A CA 1
ATOM 665 C C . PRO A 1 92 ? 46.463 3.508 -29.320 1.00 70.50 92 PRO A C 1
ATOM 667 O O . PRO A 1 92 ? 47.682 3.393 -29.195 1.00 70.50 92 PRO A O 1
ATOM 670 N N . LEU A 1 93 ? 45.595 2.814 -28.584 1.00 81.00 93 LEU A N 1
ATOM 671 C CA . LEU A 1 93 ? 45.963 1.823 -27.566 1.00 81.00 93 LEU A CA 1
ATOM 672 C C . LEU A 1 93 ? 46.552 0.538 -28.182 1.00 81.00 93 LEU A C 1
ATOM 674 O O . LEU A 1 93 ? 47.211 -0.234 -27.493 1.00 81.00 93 LEU A O 1
ATOM 678 N N . THR A 1 94 ? 46.338 0.312 -29.481 1.00 69.44 94 THR A N 1
ATOM 679 C CA . THR A 1 94 ? 46.920 -0.794 -30.261 1.00 69.44 94 THR A CA 1
ATOM 680 C C . THR A 1 94 ? 47.991 -0.289 -31.238 1.00 69.44 94 THR A C 1
ATOM 682 O O . THR A 1 94 ? 47.713 0.652 -31.989 1.00 69.44 94 THR A O 1
ATOM 685 N N . PRO A 1 95 ? 49.179 -0.920 -31.319 1.00 62.28 95 PRO A N 1
ATOM 686 C CA . PRO A 1 95 ? 50.252 -0.483 -32.211 1.00 62.28 95 PRO A CA 1
ATOM 687 C C . PRO A 1 95 ? 49.905 -0.714 -33.691 1.00 62.28 95 PRO A C 1
ATOM 689 O O . PRO A 1 95 ? 49.811 -1.845 -34.167 1.00 62.28 95 PRO A O 1
ATOM 692 N N . VAL A 1 96 ? 49.759 0.377 -34.445 1.00 60.94 96 VAL A N 1
ATOM 693 C CA . VAL A 1 96 ? 49.466 0.348 -35.886 1.00 60.94 96 VAL A CA 1
ATOM 694 C C . VAL A 1 96 ? 50.715 -0.032 -36.688 1.00 60.94 96 VAL A C 1
ATOM 696 O O . VAL A 1 96 ? 51.632 0.775 -36.855 1.00 60.94 96 VAL A O 1
ATOM 699 N N . ASN A 1 97 ? 50.732 -1.229 -37.278 1.00 58.25 97 ASN A N 1
ATOM 700 C CA . ASN A 1 97 ? 51.796 -1.641 -38.199 1.00 58.25 97 ASN A CA 1
ATOM 701 C C . ASN A 1 97 ? 51.558 -1.097 -39.624 1.00 58.25 97 ASN A C 1
ATOM 703 O O . ASN A 1 97 ? 51.166 -1.818 -40.540 1.00 58.25 97 ASN A O 1
ATOM 707 N N . ASN A 1 98 ? 51.803 0.200 -39.819 1.00 57.50 98 ASN A N 1
ATOM 708 C CA . ASN A 1 98 ? 51.442 0.940 -41.038 1.00 57.50 98 ASN A CA 1
ATOM 709 C C . ASN A 1 98 ? 52.276 0.608 -42.303 1.00 57.50 98 ASN A C 1
ATOM 711 O O . ASN A 1 98 ? 52.150 1.289 -43.322 1.00 57.50 98 ASN A O 1
ATOM 715 N N . ARG A 1 99 ? 53.151 -0.409 -42.259 1.00 56.31 99 ARG A N 1
ATOM 716 C CA . ARG A 1 99 ? 54.141 -0.696 -43.317 1.00 56.31 99 ARG A CA 1
ATOM 717 C C . ARG A 1 99 ? 53.532 -1.224 -44.623 1.00 56.31 99 ARG A C 1
ATOM 719 O O . ARG A 1 99 ? 54.073 -0.947 -45.688 1.00 56.31 99 ARG A O 1
ATOM 726 N N . THR A 1 100 ? 52.406 -1.936 -44.569 1.00 55.38 100 THR A N 1
ATOM 727 C CA . THR A 1 100 ? 51.838 -2.625 -45.744 1.00 55.38 100 THR A CA 1
ATOM 728 C C . THR A 1 100 ? 51.370 -1.664 -46.844 1.00 55.38 100 THR A C 1
ATOM 730 O O . THR A 1 100 ? 51.633 -1.904 -48.018 1.00 55.38 100 THR A O 1
ATOM 733 N N . TYR A 1 101 ? 50.719 -0.551 -46.487 1.00 52.59 101 TYR A N 1
ATOM 734 C CA . TYR A 1 101 ? 50.096 0.350 -47.470 1.00 52.59 101 TYR A CA 1
ATOM 735 C C . TYR A 1 101 ? 51.084 1.263 -48.213 1.00 52.59 101 TYR A C 1
ATOM 737 O O . TYR A 1 101 ? 50.843 1.604 -49.370 1.00 52.59 101 TYR A O 1
ATOM 745 N N . GLN A 1 102 ? 52.202 1.645 -47.587 1.00 55.16 102 GLN A N 1
ATOM 746 C CA . GLN A 1 102 ? 53.205 2.507 -48.230 1.00 55.16 102 GLN A CA 1
ATOM 747 C C . GLN A 1 102 ? 53.962 1.767 -49.344 1.00 55.16 102 GLN A C 1
ATOM 749 O O . GLN A 1 102 ? 54.200 2.323 -50.415 1.00 55.16 102 GLN A O 1
ATOM 754 N N . ASN A 1 103 ? 54.272 0.485 -49.127 1.00 54.53 103 ASN A N 1
ATOM 755 C CA . ASN A 1 103 ? 55.047 -0.318 -50.074 1.00 54.53 103 ASN A CA 1
ATOM 756 C C . ASN A 1 103 ? 54.312 -0.545 -51.408 1.00 54.53 103 ASN A C 1
ATOM 758 O O . ASN A 1 103 ? 54.950 -0.551 -52.456 1.00 54.53 103 ASN A O 1
ATOM 762 N N . VAL A 1 104 ? 52.979 -0.678 -51.384 1.00 55.03 104 VAL A N 1
ATOM 763 C CA . VAL A 1 104 ? 52.155 -0.861 -52.597 1.00 55.03 104 VAL A CA 1
ATOM 764 C C . VAL A 1 104 ? 52.041 0.435 -53.409 1.00 55.03 104 VAL A C 1
ATOM 766 O O . VAL A 1 104 ? 52.016 0.402 -54.637 1.00 55.03 104 VAL A O 1
ATOM 769 N N . ARG A 1 105 ? 52.009 1.600 -52.747 1.00 51.53 105 ARG A N 1
ATOM 770 C CA . ARG A 1 105 ? 51.895 2.890 -53.443 1.00 51.53 105 ARG A CA 1
ATOM 771 C C . ARG A 1 105 ? 53.158 3.239 -54.233 1.00 51.53 105 ARG A C 1
ATOM 773 O O . ARG A 1 105 ? 53.049 3.791 -55.322 1.00 51.53 105 ARG A O 1
ATOM 780 N N . ASN A 1 106 ? 54.335 2.895 -53.711 1.00 54.19 106 ASN A N 1
ATOM 781 C CA . ASN A 1 106 ? 55.604 3.213 -54.368 1.00 54.19 106 ASN A CA 1
ATOM 782 C C . ASN A 1 106 ? 55.942 2.291 -55.553 1.00 54.19 106 ASN A C 1
ATOM 784 O O . ASN A 1 106 ? 56.695 2.716 -56.424 1.00 54.19 106 ASN A O 1
ATOM 788 N N . SER A 1 107 ? 55.391 1.073 -55.635 1.00 53.72 107 SER A N 1
ATOM 789 C CA . SER A 1 107 ? 55.614 0.194 -56.795 1.00 53.72 107 SER A CA 1
ATOM 790 C C . SER A 1 107 ? 54.758 0.581 -58.008 1.00 53.72 107 SER A C 1
ATOM 792 O O . SER A 1 107 ? 55.260 0.620 -59.126 1.00 53.72 107 SER A O 1
ATOM 794 N N . MET A 1 108 ? 53.484 0.935 -57.805 1.00 52.34 108 MET A N 1
ATOM 795 C CA . MET A 1 108 ? 52.536 1.188 -58.906 1.00 52.34 108 MET A CA 1
ATOM 796 C C . MET A 1 108 ? 52.795 2.481 -59.702 1.00 52.34 108 MET A C 1
ATOM 798 O O . MET A 1 108 ? 52.329 2.608 -60.836 1.00 52.34 108 MET A O 1
ATOM 802 N N . ILE A 1 109 ? 53.527 3.441 -59.129 1.00 57.16 109 ILE A N 1
ATOM 803 C CA . ILE A 1 109 ? 53.789 4.752 -59.750 1.00 57.16 109 ILE A CA 1
ATOM 804 C C . ILE A 1 109 ? 54.842 4.664 -60.873 1.00 57.16 109 ILE A C 1
ATOM 806 O O . ILE A 1 109 ? 54.851 5.517 -61.757 1.00 57.16 109 ILE A O 1
ATOM 810 N N . ASN A 1 110 ? 55.705 3.641 -60.881 1.00 54.44 110 ASN A N 1
ATOM 811 C CA . ASN A 1 110 ? 56.923 3.651 -61.701 1.00 54.44 110 ASN A CA 1
ATOM 812 C C . ASN A 1 110 ? 56.817 2.946 -63.073 1.00 54.44 110 ASN A C 1
ATOM 814 O O . ASN A 1 110 ? 57.7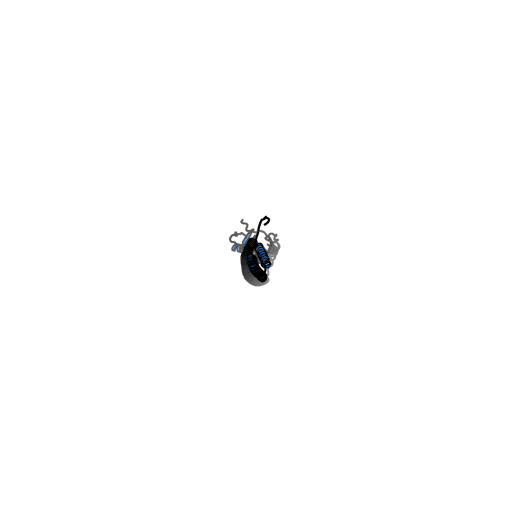40 3.071 -63.871 1.00 54.44 110 ASN A O 1
ATOM 818 N N . GLU A 1 111 ? 55.725 2.226 -63.369 1.00 56.06 111 GLU A N 1
ATOM 819 C CA . GLU A 1 111 ? 55.594 1.432 -64.615 1.00 56.06 111 GLU A CA 1
ATOM 820 C C . GLU A 1 111 ? 54.462 1.884 -65.562 1.00 56.06 111 GLU A C 1
ATOM 822 O O . GLU A 1 111 ? 54.469 1.544 -66.742 1.00 56.06 111 GLU A O 1
ATOM 827 N N . ASN A 1 112 ? 53.496 2.685 -65.097 1.00 54.09 112 ASN A N 1
ATOM 828 C CA . ASN A 1 112 ? 52.260 2.958 -65.853 1.00 54.09 112 ASN A CA 1
ATOM 829 C C . ASN A 1 112 ? 52.328 4.132 -66.858 1.00 54.09 112 ASN A C 1
ATOM 831 O O . ASN A 1 112 ? 51.350 4.398 -67.551 1.00 54.09 112 ASN A O 1
ATOM 835 N N . PHE A 1 113 ? 53.464 4.823 -66.995 1.00 54.50 113 PHE A N 1
ATOM 836 C CA . PHE A 1 113 ? 53.596 6.011 -67.861 1.00 54.50 113 PHE A CA 1
ATOM 837 C C . PHE A 1 113 ? 53.787 5.717 -69.368 1.00 54.50 113 PHE A C 1
ATOM 839 O O . PHE A 1 113 ? 54.037 6.639 -70.142 1.00 54.50 113 PHE A O 1
ATOM 846 N N . ALA A 1 114 ? 53.676 4.456 -69.804 1.00 57.97 114 ALA A N 1
ATOM 847 C CA . ALA A 1 114 ? 54.078 4.018 -71.147 1.00 57.97 114 ALA A CA 1
ATOM 848 C C . ALA A 1 114 ? 52.937 3.736 -72.154 1.00 57.97 114 ALA A C 1
ATOM 850 O O . ALA A 1 114 ? 53.232 3.504 -73.323 1.00 57.97 114 ALA A O 1
ATOM 851 N N . ASN A 1 115 ? 51.657 3.742 -71.750 1.00 61.38 115 ASN A N 1
ATOM 852 C CA . ASN A 1 115 ? 50.529 3.381 -72.631 1.00 61.38 115 ASN A CA 1
ATOM 853 C C . ASN A 1 115 ? 49.340 4.361 -72.512 1.00 61.38 115 ASN A C 1
ATOM 855 O O . ASN A 1 115 ? 48.560 4.238 -71.567 1.00 61.38 115 ASN A O 1
ATOM 859 N N . PRO A 1 116 ? 49.127 5.290 -73.470 1.00 69.94 116 PRO A N 1
ATOM 860 C CA . PRO A 1 116 ? 48.026 6.261 -73.398 1.00 69.94 116 PRO A CA 1
ATOM 861 C C . PRO A 1 116 ? 46.636 5.615 -73.521 1.00 69.94 116 PRO A C 1
ATOM 863 O O . PRO A 1 116 ? 45.681 6.090 -72.913 1.00 69.94 116 PRO A O 1
ATOM 866 N N . ASP A 1 117 ? 46.529 4.505 -74.254 1.00 75.88 117 ASP A N 1
ATOM 867 C CA . ASP A 1 117 ? 45.290 3.731 -74.412 1.00 75.88 117 ASP A CA 1
ATOM 868 C C . ASP A 1 117 ? 44.838 3.104 -73.074 1.00 75.88 117 ASP A C 1
ATOM 870 O O . ASP A 1 117 ? 43.658 3.094 -72.720 1.00 75.88 117 ASP A O 1
ATOM 874 N N . LEU A 1 118 ? 45.810 2.686 -72.253 1.00 76.88 118 LEU A N 1
ATOM 875 C CA . LEU A 1 118 ? 45.570 2.192 -70.897 1.00 76.88 118 LEU A CA 1
ATOM 876 C C . LEU A 1 118 ? 45.166 3.328 -69.940 1.00 76.88 118 LEU A C 1
ATOM 878 O O . LEU A 1 118 ? 44.296 3.125 -69.092 1.00 76.88 118 LEU A O 1
ATOM 882 N N . THR A 1 119 ? 45.731 4.531 -70.106 1.00 77.19 119 THR A N 1
ATOM 883 C CA . THR A 1 119 ? 45.311 5.733 -69.366 1.00 77.19 119 THR A CA 1
ATOM 884 C C . THR A 1 119 ? 43.843 6.068 -69.634 1.00 77.19 119 THR A C 1
ATOM 886 O O . THR A 1 119 ? 43.084 6.232 -68.683 1.00 77.19 119 THR A O 1
ATOM 889 N N . LEU A 1 120 ? 43.420 6.099 -70.905 1.00 81.31 120 LEU A N 1
ATOM 890 C CA . LEU A 1 120 ? 42.026 6.367 -71.289 1.00 81.31 120 LEU A CA 1
ATOM 891 C C . LEU A 1 120 ? 41.057 5.317 -70.729 1.00 81.31 120 LEU A C 1
ATOM 893 O O . LEU A 1 120 ? 39.982 5.666 -70.234 1.00 81.31 120 LEU A O 1
ATOM 897 N N . LYS A 1 121 ? 41.447 4.034 -70.745 1.00 84.62 121 LYS A N 1
ATOM 898 C CA . LYS A 1 121 ? 40.666 2.964 -70.111 1.00 84.62 121 LYS A CA 1
ATOM 899 C C . LYS A 1 121 ? 40.471 3.230 -68.613 1.00 84.62 121 LYS A C 1
ATOM 901 O O . LYS A 1 121 ? 39.334 3.207 -68.141 1.00 84.62 121 LYS A O 1
ATOM 906 N N . TYR A 1 122 ? 41.551 3.494 -67.874 1.00 84.81 122 TYR A N 1
ATOM 907 C CA . TYR A 1 122 ? 41.466 3.756 -66.434 1.00 84.81 122 TYR A CA 1
ATOM 908 C C . TYR A 1 122 ? 40.719 5.055 -66.110 1.00 84.81 122 TYR A C 1
ATOM 910 O O . TYR A 1 122 ? 40.010 5.100 -65.110 1.00 84.81 122 TYR A O 1
ATOM 918 N N . GLU A 1 123 ? 40.815 6.096 -66.938 1.00 87.06 123 GLU A N 1
ATOM 919 C CA . GLU A 1 123 ? 40.054 7.337 -66.748 1.00 87.06 123 GLU A CA 1
ATOM 920 C C . GLU A 1 123 ? 38.539 7.106 -66.900 1.00 87.06 123 GLU A C 1
ATOM 922 O O . GLU A 1 123 ? 37.751 7.606 -66.093 1.00 87.06 123 GLU A O 1
ATOM 927 N N . SER A 1 124 ? 38.132 6.263 -67.855 1.00 89.12 124 SER A N 1
ATOM 928 C CA . SER A 1 124 ? 36.737 5.831 -68.013 1.00 89.12 124 SER A CA 1
ATOM 929 C C . SER A 1 124 ? 36.257 4.987 -66.820 1.00 89.12 124 SER A C 1
ATOM 931 O O . SER A 1 124 ? 35.218 5.282 -66.226 1.00 89.12 124 SER A O 1
ATOM 933 N N . GLU A 1 125 ? 37.058 4.008 -66.385 1.00 92.00 125 GLU A N 1
ATOM 934 C CA . GLU A 1 125 ? 36.778 3.161 -65.213 1.00 92.00 125 GLU A CA 1
ATOM 935 C C . GLU A 1 125 ? 36.667 3.992 -63.917 1.00 92.00 125 GLU A C 1
ATOM 937 O O . GLU A 1 125 ? 35.738 3.814 -63.128 1.00 92.00 125 GLU A O 1
ATOM 942 N N . ILE A 1 126 ? 37.543 4.985 -63.729 1.00 91.00 126 ILE A N 1
ATOM 943 C CA . ILE A 1 126 ? 37.474 5.953 -62.624 1.00 91.00 126 ILE A CA 1
ATOM 944 C C . ILE A 1 126 ? 36.198 6.802 -62.711 1.00 91.00 126 ILE A C 1
ATOM 946 O O . ILE A 1 126 ? 35.553 7.027 -61.684 1.00 91.00 126 ILE A O 1
ATOM 950 N N . ALA A 1 127 ? 35.794 7.261 -63.898 1.00 91.88 127 ALA A N 1
ATOM 951 C CA . ALA A 1 127 ? 34.566 8.037 -64.071 1.00 91.88 127 ALA A CA 1
ATOM 952 C C . ALA A 1 127 ? 33.301 7.212 -63.759 1.00 91.88 127 ALA A C 1
ATOM 954 O O . ALA A 1 127 ? 32.363 7.728 -63.144 1.00 91.88 127 ALA A O 1
ATOM 955 N N . GLU A 1 128 ? 33.271 5.927 -64.119 1.00 93.25 128 GLU A N 1
ATOM 956 C CA . GLU A 1 128 ? 32.188 5.008 -63.751 1.00 93.25 128 GLU A CA 1
ATOM 957 C C . GLU A 1 128 ? 32.165 4.714 -62.247 1.00 93.25 128 GLU A C 1
ATOM 959 O O . GLU A 1 128 ? 31.111 4.838 -61.616 1.00 93.25 128 GLU A O 1
ATOM 964 N N . LEU A 1 129 ? 33.322 4.439 -61.639 1.00 94.50 129 LEU A N 1
ATOM 965 C CA . LEU A 1 129 ? 33.447 4.263 -60.190 1.00 94.50 129 LEU A CA 1
ATOM 966 C C . LEU A 1 129 ? 33.016 5.520 -59.418 1.00 94.50 129 LEU A C 1
ATOM 968 O O . LEU A 1 129 ? 32.338 5.399 -58.399 1.00 94.50 129 LEU A O 1
ATOM 972 N N . GLN A 1 130 ? 33.318 6.726 -59.913 1.00 93.19 130 GLN A N 1
ATOM 973 C CA . GLN A 1 130 ? 32.836 7.983 -59.326 1.00 93.19 130 GLN A CA 1
ATOM 974 C C . GLN A 1 130 ? 31.315 8.159 -59.449 1.00 93.19 130 GLN A C 1
ATOM 976 O O . GLN A 1 130 ? 30.686 8.644 -58.507 1.00 93.19 130 GLN A O 1
ATOM 981 N N . ARG A 1 131 ? 30.693 7.761 -60.570 1.00 93.94 131 ARG A N 1
ATOM 982 C CA . ARG A 1 131 ? 29.220 7.755 -60.701 1.00 93.94 131 ARG A CA 1
ATOM 983 C C . ARG A 1 131 ? 28.591 6.774 -59.709 1.00 93.94 131 ARG A C 1
ATOM 985 O O . ARG A 1 131 ? 27.676 7.152 -58.980 1.00 93.94 131 ARG A O 1
ATOM 992 N N . ALA A 1 132 ? 29.124 5.554 -59.629 1.00 94.56 132 ALA A N 1
ATOM 993 C CA . ALA A 1 132 ? 28.661 4.522 -58.705 1.00 94.56 132 ALA A CA 1
ATOM 994 C C . ALA A 1 132 ? 28.878 4.901 -57.226 1.00 94.56 132 ALA A C 1
ATOM 996 O O . ALA A 1 132 ? 28.071 4.523 -56.374 1.00 94.56 132 ALA A O 1
ATOM 997 N N . LEU A 1 133 ? 29.933 5.664 -56.910 1.00 93.94 133 LEU A N 1
ATOM 998 C CA . LEU A 1 133 ? 30.153 6.235 -55.581 1.00 93.94 133 LEU A CA 1
ATOM 999 C C . LEU A 1 133 ? 29.046 7.238 -55.236 1.00 93.94 133 LEU A C 1
ATOM 1001 O O . LEU A 1 133 ? 28.349 7.028 -54.249 1.00 93.94 133 LEU A O 1
ATOM 1005 N N . ARG A 1 134 ? 28.811 8.247 -56.089 1.00 93.94 134 ARG A N 1
ATOM 1006 C CA . ARG A 1 134 ? 27.770 9.274 -55.878 1.00 93.94 134 ARG A CA 1
ATOM 1007 C C . ARG A 1 134 ? 26.374 8.676 -55.730 1.00 93.94 134 ARG A C 1
ATOM 1009 O O . ARG A 1 134 ? 25.573 9.148 -54.925 1.00 93.94 134 ARG A O 1
ATOM 1016 N N . GLU A 1 135 ? 26.068 7.618 -56.481 1.00 94.44 135 GLU A N 1
ATOM 1017 C CA . GLU A 1 135 ? 24.791 6.921 -56.336 1.00 94.44 135 GLU A CA 1
ATOM 1018 C C . GLU A 1 135 ? 24.687 6.183 -54.990 1.00 94.44 135 GLU A C 1
ATOM 1020 O O . GLU A 1 135 ? 23.653 6.251 -54.324 1.00 94.44 135 GLU A O 1
ATOM 1025 N N . LYS A 1 136 ? 25.762 5.519 -54.542 1.00 94.56 136 LYS A N 1
ATOM 1026 C CA . LYS A 1 136 ? 25.822 4.887 -53.213 1.00 94.56 136 LYS A CA 1
ATOM 1027 C C . LYS A 1 136 ? 25.756 5.916 -52.083 1.00 94.56 136 LYS A C 1
ATOM 1029 O O . LYS A 1 136 ? 25.071 5.659 -51.100 1.00 94.56 136 LYS A O 1
ATOM 1034 N N . GLU A 1 137 ? 26.395 7.073 -52.232 1.00 93.50 137 GLU A N 1
ATOM 1035 C CA . GLU A 1 137 ? 26.322 8.195 -51.288 1.00 93.50 137 GLU A CA 1
ATOM 1036 C C . GLU A 1 137 ? 24.882 8.710 -51.163 1.00 93.50 137 GLU A C 1
ATOM 1038 O O . GLU A 1 137 ? 24.352 8.748 -50.055 1.00 93.50 137 GLU A O 1
ATOM 1043 N N . LYS A 1 138 ? 24.189 8.965 -52.283 1.00 94.88 138 LYS A N 1
ATOM 1044 C CA . LYS A 1 138 ? 22.768 9.359 -52.274 1.00 94.88 138 LYS A CA 1
ATOM 1045 C C . LYS A 1 138 ? 21.851 8.281 -51.677 1.00 94.88 138 LYS A C 1
ATOM 1047 O O . LYS A 1 138 ? 20.914 8.594 -50.946 1.00 94.88 138 LYS A O 1
ATOM 1052 N N . ARG A 1 139 ? 22.109 6.995 -51.950 1.00 95.00 139 ARG A N 1
ATOM 1053 C CA . ARG A 1 139 ? 21.373 5.882 -51.317 1.00 95.00 139 ARG A CA 1
ATOM 1054 C C . ARG A 1 139 ? 21.613 5.845 -49.797 1.00 95.00 139 ARG A C 1
ATOM 1056 O O . ARG A 1 139 ? 20.663 5.641 -49.047 1.00 95.00 139 ARG A O 1
ATOM 1063 N N . LEU A 1 140 ? 22.846 6.075 -49.335 1.00 92.31 140 LEU A N 1
ATOM 1064 C CA . LEU A 1 140 ? 23.195 6.154 -47.908 1.00 92.31 140 LEU A CA 1
ATOM 1065 C C . LEU A 1 140 ? 22.569 7.372 -47.212 1.00 92.31 140 LEU A C 1
ATOM 1067 O O . LEU A 1 140 ? 22.141 7.249 -46.066 1.00 92.31 140 LEU A O 1
ATOM 1071 N N . GLU A 1 141 ? 22.484 8.514 -47.893 1.00 91.94 141 GLU A N 1
ATOM 1072 C CA . GLU A 1 141 ? 21.780 9.710 -47.417 1.00 91.94 141 GLU A CA 1
ATOM 1073 C C . GLU A 1 141 ? 20.280 9.435 -47.242 1.00 91.94 141 GLU A C 1
ATOM 1075 O O . GLU A 1 141 ? 19.750 9.632 -46.150 1.00 91.94 141 GLU A O 1
ATOM 1080 N N . ASN A 1 142 ? 19.620 8.858 -48.254 1.00 93.44 142 ASN A N 1
ATOM 1081 C CA . ASN A 1 142 ? 18.216 8.446 -48.162 1.00 93.44 142 ASN A CA 1
ATOM 1082 C C . ASN A 1 142 ? 17.969 7.487 -46.979 1.00 93.44 142 ASN A C 1
ATOM 1084 O O . ASN A 1 142 ? 17.053 7.712 -46.191 1.00 93.44 142 ASN A O 1
ATOM 1088 N N . PHE A 1 143 ? 18.804 6.452 -46.807 1.00 94.81 143 PHE A N 1
ATOM 1089 C CA . PHE A 1 143 ? 18.702 5.534 -45.661 1.00 94.81 143 PHE A CA 1
ATOM 1090 C C . PHE A 1 143 ? 18.983 6.217 -44.313 1.00 94.81 143 PHE A C 1
ATOM 1092 O O . PHE A 1 143 ? 18.434 5.809 -43.289 1.00 94.81 143 PHE A O 1
ATOM 1099 N N . ASN A 1 144 ? 19.843 7.239 -44.274 1.00 90.62 144 ASN A N 1
ATOM 1100 C CA . ASN A 1 144 ? 20.083 8.011 -43.060 1.00 90.62 144 ASN A CA 1
ATOM 1101 C C . ASN A 1 144 ? 18.866 8.867 -42.690 1.00 90.62 144 ASN A C 1
ATOM 1103 O O . ASN A 1 144 ? 18.501 8.893 -41.518 1.00 90.62 144 ASN A O 1
ATOM 1107 N N . ASN A 1 145 ? 18.247 9.525 -43.670 1.00 92.75 145 ASN A N 1
ATOM 1108 C CA . ASN A 1 145 ? 17.080 10.380 -43.459 1.00 92.75 145 ASN A CA 1
ATOM 1109 C C . ASN A 1 145 ? 15.890 9.540 -42.982 1.00 92.75 145 ASN A C 1
ATOM 1111 O O . ASN A 1 145 ? 15.388 9.789 -41.890 1.00 92.75 145 ASN A O 1
ATOM 1115 N N . GLN A 1 146 ? 15.587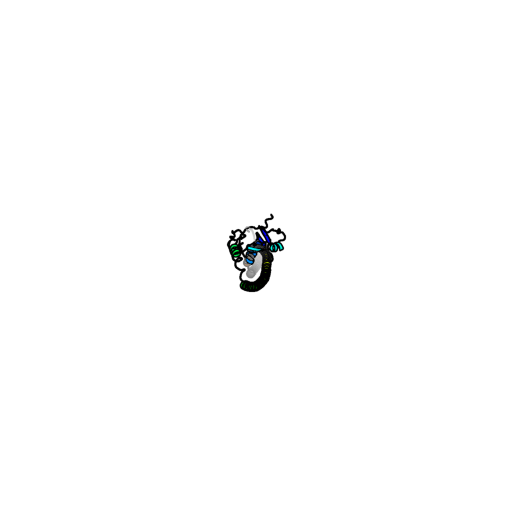 8.439 -43.682 1.00 95.06 146 GLN A N 1
ATOM 1116 C CA . GLN A 1 146 ? 14.604 7.444 -43.235 1.00 95.06 146 GLN A CA 1
ATOM 1117 C C . GLN A 1 146 ? 14.878 6.954 -41.808 1.00 95.06 146 GLN A C 1
ATOM 1119 O O . GLN A 1 146 ? 13.956 6.822 -41.012 1.00 95.06 146 GLN A O 1
ATOM 1124 N N . ARG A 1 147 ? 16.138 6.689 -41.433 1.00 94.06 147 ARG A N 1
ATOM 1125 C CA . ARG A 1 147 ? 16.451 6.243 -40.066 1.00 94.06 147 ARG A CA 1
ATOM 1126 C C . ARG A 1 147 ? 16.189 7.318 -39.011 1.00 94.06 147 ARG A C 1
ATOM 1128 O O . ARG A 1 147 ? 15.771 6.959 -37.915 1.00 94.06 147 ARG A O 1
ATOM 1135 N N . GLU A 1 148 ? 16.466 8.593 -39.280 1.00 89.62 148 GLU A N 1
ATOM 1136 C CA . GLU A 1 148 ? 16.143 9.644 -38.308 1.00 89.62 148 GLU A CA 1
ATOM 1137 C C . GLU A 1 148 ? 14.628 9.969 -38.302 1.00 89.62 148 GLU A C 1
ATOM 1139 O O . GLU A 1 148 ? 14.106 10.264 -37.233 1.00 89.62 148 GLU A O 1
ATOM 1144 N N . GLU A 1 149 ? 13.895 9.784 -39.412 1.00 90.62 149 GLU A N 1
ATOM 1145 C CA . GLU A 1 149 ? 12.414 9.791 -39.456 1.00 90.62 149 GLU A CA 1
ATOM 1146 C C . GLU A 1 149 ? 11.817 8.670 -38.580 1.00 90.62 149 GLU A C 1
ATOM 1148 O O . GLU A 1 149 ? 11.026 8.939 -37.677 1.00 90.62 149 GLU A O 1
ATOM 1153 N N . TRP A 1 150 ? 12.264 7.420 -38.767 1.00 93.69 150 TRP A N 1
ATOM 1154 C CA . TRP A 1 150 ? 11.878 6.273 -37.928 1.00 93.69 150 TRP A CA 1
ATOM 1155 C C . TRP A 1 150 ? 12.240 6.462 -36.447 1.00 93.69 150 TRP A C 1
ATOM 1157 O O . TRP A 1 150 ? 11.585 5.888 -35.581 1.00 93.69 150 TRP A O 1
ATOM 1167 N N . ARG A 1 151 ? 13.280 7.248 -36.141 1.00 93.25 151 ARG A N 1
ATOM 1168 C CA . ARG A 1 151 ? 13.642 7.605 -34.762 1.00 93.25 151 ARG A CA 1
ATOM 1169 C C . ARG A 1 151 ? 12.708 8.653 -34.182 1.00 93.25 151 ARG A C 1
ATOM 1171 O O . ARG A 1 151 ? 12.227 8.431 -33.084 1.00 93.25 151 ARG A O 1
ATOM 1178 N N . ALA A 1 152 ? 12.403 9.720 -34.918 1.00 91.62 152 ALA A N 1
ATOM 1179 C CA . ALA A 1 152 ? 11.456 10.738 -34.468 1.00 91.62 152 ALA A CA 1
ATOM 1180 C C . ALA A 1 152 ? 10.080 10.126 -34.149 1.00 91.62 152 ALA A C 1
ATOM 1182 O O . ALA A 1 152 ? 9.553 10.360 -33.067 1.00 91.62 152 ALA A O 1
ATOM 1183 N N . ALA A 1 153 ? 9.562 9.257 -35.025 1.00 94.94 153 ALA A N 1
ATOM 1184 C CA . ALA A 1 153 ? 8.301 8.548 -34.795 1.00 94.94 153 ALA A CA 1
ATOM 1185 C C . ALA A 1 153 ? 8.351 7.569 -33.599 1.00 94.94 153 ALA A C 1
ATOM 1187 O O . ALA A 1 153 ? 7.339 7.349 -32.935 1.00 94.94 153 ALA A O 1
ATOM 1188 N N . MET A 1 154 ? 9.516 6.978 -33.303 1.00 94.44 154 MET A N 1
ATOM 1189 C CA . MET A 1 154 ? 9.694 6.126 -32.121 1.00 94.44 154 MET A CA 1
ATOM 1190 C C . MET A 1 154 ? 9.805 6.953 -30.833 1.00 94.44 154 MET A C 1
ATOM 1192 O O . MET A 1 154 ? 9.213 6.579 -29.826 1.00 94.44 154 MET A O 1
ATOM 1196 N N . ASP A 1 155 ? 10.536 8.069 -30.859 1.00 92.06 155 ASP A N 1
ATOM 1197 C CA . ASP A 1 155 ? 10.672 8.984 -29.722 1.00 92.06 155 ASP A CA 1
ATOM 1198 C C . ASP A 1 155 ? 9.304 9.623 -29.377 1.00 92.06 155 ASP A C 1
ATOM 1200 O O . ASP A 1 155 ? 8.954 9.723 -28.202 1.00 92.06 155 ASP A O 1
ATOM 1204 N N . GLU A 1 156 ? 8.485 9.957 -30.385 1.00 93.31 156 GLU A N 1
ATOM 1205 C CA . GLU A 1 156 ? 7.087 10.402 -30.238 1.00 93.31 156 GLU A CA 1
ATOM 1206 C C . GLU A 1 156 ? 6.187 9.307 -29.635 1.00 93.31 156 GLU A C 1
ATOM 1208 O O . GLU A 1 156 ? 5.480 9.556 -28.658 1.00 93.31 156 GLU A O 1
ATOM 1213 N N . LEU A 1 157 ? 6.258 8.069 -30.142 1.00 95.50 157 LEU A N 1
ATOM 1214 C CA . LEU A 1 157 ? 5.510 6.935 -29.583 1.00 95.50 157 LEU A CA 1
ATOM 1215 C C . LEU A 1 157 ? 5.890 6.651 -28.119 1.00 95.50 157 LEU A C 1
ATOM 1217 O O . LEU A 1 157 ? 5.019 6.330 -27.311 1.00 95.50 157 LEU A O 1
ATOM 1221 N N . VAL A 1 158 ? 7.173 6.774 -27.768 1.00 95.44 158 VAL A N 1
ATOM 1222 C CA . VAL A 1 158 ? 7.655 6.612 -26.387 1.00 95.44 158 VAL A CA 1
ATOM 1223 C C . VAL A 1 158 ? 7.155 7.745 -25.492 1.00 95.44 158 VAL A C 1
ATOM 1225 O O . VAL A 1 158 ? 6.746 7.461 -24.368 1.00 95.44 158 VAL A O 1
ATOM 1228 N N . ALA A 1 159 ? 7.121 8.992 -25.974 1.00 93.12 159 ALA A N 1
ATOM 1229 C CA . ALA A 1 159 ? 6.554 10.114 -25.224 1.00 93.12 159 ALA A CA 1
ATOM 1230 C C . ALA A 1 159 ? 5.059 9.897 -24.928 1.00 93.12 159 ALA A C 1
ATOM 1232 O O . ALA A 1 159 ? 4.662 9.934 -23.767 1.00 93.12 159 ALA A O 1
ATOM 1233 N N . VAL A 1 160 ? 4.255 9.542 -25.938 1.00 94.31 160 VAL A N 1
ATOM 1234 C CA . VAL A 1 160 ? 2.817 9.246 -25.767 1.00 94.31 160 VAL A CA 1
ATOM 1235 C C . VAL A 1 160 ? 2.581 8.064 -24.814 1.00 94.31 160 VAL A C 1
ATOM 1237 O O . VAL A 1 160 ? 1.637 8.078 -24.025 1.00 94.31 160 VAL A O 1
ATOM 1240 N N . GLN A 1 161 ? 3.443 7.040 -24.836 1.00 94.50 161 GLN A N 1
ATOM 1241 C CA . GLN A 1 161 ? 3.370 5.935 -23.872 1.00 94.50 161 GLN A CA 1
ATOM 1242 C C . GLN A 1 161 ? 3.744 6.366 -22.447 1.00 94.50 161 GLN A C 1
ATOM 1244 O O . GLN A 1 161 ? 3.114 5.899 -21.502 1.00 94.50 161 GLN A O 1
ATOM 1249 N N . GLN A 1 162 ? 4.724 7.257 -22.277 1.00 94.31 162 GLN A N 1
ATOM 1250 C CA . GLN A 1 162 ? 5.115 7.790 -20.967 1.00 94.31 162 GLN A CA 1
ATOM 1251 C C . GLN A 1 162 ? 4.046 8.720 -20.382 1.00 94.31 162 GLN A C 1
ATOM 1253 O O . GLN A 1 162 ? 3.704 8.568 -19.215 1.00 94.31 162 GLN A O 1
ATOM 1258 N N . GLU A 1 163 ? 3.453 9.603 -21.188 1.00 92.50 163 GLU A N 1
ATOM 1259 C CA . GLU A 1 163 ? 2.301 10.424 -20.788 1.00 92.50 163 GLU A CA 1
ATOM 1260 C C . GLU A 1 163 ? 1.106 9.548 -20.383 1.00 92.50 163 GLU A C 1
ATOM 1262 O O . GLU A 1 163 ? 0.489 9.774 -19.343 1.00 92.50 163 GLU A O 1
ATOM 1267 N N . GLY A 1 164 ? 0.819 8.492 -21.155 1.00 93.62 164 GLY A N 1
ATOM 1268 C CA . GLY A 1 164 ? -0.222 7.521 -20.818 1.00 93.62 164 GLY A CA 1
ATOM 1269 C C . GLY A 1 164 ? 0.038 6.785 -19.499 1.00 93.62 164 GLY A C 1
ATOM 1270 O O . GLY A 1 164 ? -0.892 6.607 -18.720 1.00 93.62 164 GLY A O 1
ATOM 1271 N N . ILE A 1 165 ? 1.285 6.382 -19.228 1.00 95.75 165 ILE A N 1
ATOM 1272 C CA . ILE A 1 165 ? 1.679 5.758 -17.953 1.00 95.75 165 ILE A CA 1
ATOM 1273 C C . ILE A 1 165 ? 1.522 6.749 -16.796 1.00 95.75 165 ILE A C 1
ATOM 1275 O O . ILE A 1 165 ? 0.870 6.400 -15.816 1.00 95.75 165 ILE A O 1
ATOM 1279 N N . GLN A 1 166 ? 2.021 7.983 -16.933 1.00 95.12 166 GLN A N 1
ATOM 1280 C CA . GLN A 1 166 ? 1.924 9.014 -15.894 1.00 95.12 166 GLN A CA 1
ATOM 1281 C C . GLN A 1 166 ? 0.465 9.275 -15.490 1.00 95.12 166 GLN A C 1
ATOM 1283 O O . GLN A 1 166 ? 0.156 9.300 -14.308 1.00 95.12 166 GLN A O 1
ATOM 1288 N N . VAL A 1 167 ? -0.462 9.362 -16.453 1.00 96.56 167 VAL A N 1
ATOM 1289 C CA . VAL A 1 167 ? -1.901 9.539 -16.167 1.00 96.56 167 VAL A CA 1
ATOM 1290 C C . VAL A 1 167 ? -2.497 8.370 -15.366 1.00 96.56 167 VAL A C 1
ATOM 1292 O O . VAL A 1 167 ? -3.410 8.581 -14.566 1.00 96.56 167 VAL A O 1
ATOM 1295 N N . TYR A 1 168 ? -1.998 7.141 -15.541 1.00 96.25 168 TYR A N 1
ATOM 1296 C CA . TYR A 1 168 ? -2.406 6.009 -14.703 1.00 96.25 168 TYR A CA 1
ATOM 1297 C C . TYR A 1 168 ? -1.724 6.017 -13.329 1.00 96.25 168 TYR A C 1
ATOM 1299 O O . TYR A 1 168 ? -2.386 5.693 -12.348 1.00 96.25 168 TYR A O 1
ATOM 1307 N N . GLU A 1 169 ? -0.448 6.397 -13.238 1.00 97.12 169 GLU A N 1
ATOM 1308 C CA . GLU A 1 169 ? 0.286 6.514 -11.968 1.00 97.12 169 GLU A CA 1
ATOM 1309 C C . GLU A 1 169 ? -0.320 7.613 -11.075 1.00 97.12 169 GLU A C 1
ATOM 1311 O O . GLU A 1 169 ? -0.684 7.330 -9.933 1.00 97.12 169 GLU A O 1
ATOM 1316 N N . ASP A 1 170 ? -0.570 8.806 -11.625 1.00 97.19 170 ASP A N 1
ATOM 1317 C CA . ASP A 1 170 ? -1.252 9.920 -10.951 1.00 97.19 170 ASP A CA 1
ATOM 1318 C C . ASP A 1 170 ? -2.640 9.495 -10.430 1.00 97.19 170 ASP A C 1
ATOM 1320 O O . ASP A 1 170 ? -3.018 9.798 -9.295 1.00 97.19 170 ASP A O 1
ATOM 1324 N N . ARG A 1 171 ? -3.411 8.744 -11.237 1.00 97.62 171 ARG A N 1
ATOM 1325 C CA . ARG A 1 171 ? -4.748 8.266 -10.839 1.00 97.62 171 ARG A CA 1
ATOM 1326 C C . ARG A 1 171 ? -4.696 7.138 -9.803 1.00 97.62 171 ARG A C 1
ATOM 1328 O O . ARG A 1 171 ? -5.648 6.991 -9.034 1.00 97.62 171 ARG A O 1
ATOM 1335 N N . ILE A 1 172 ? -3.623 6.347 -9.764 1.00 97.50 172 ILE A N 1
ATOM 1336 C CA . ILE A 1 172 ? -3.389 5.364 -8.699 1.00 97.50 172 ILE A CA 1
ATOM 1337 C C . ILE A 1 172 ? -3.082 6.095 -7.388 1.00 97.50 172 ILE A C 1
ATOM 1339 O O . ILE A 1 172 ? -3.739 5.800 -6.392 1.00 97.50 172 ILE A O 1
ATOM 1343 N N . GLU A 1 173 ? -2.194 7.096 -7.387 1.00 97.69 173 GLU A N 1
ATOM 1344 C CA . GLU A 1 173 ? -1.911 7.903 -6.188 1.00 97.69 173 GLU A CA 1
ATOM 1345 C C . GLU A 1 173 ? -3.173 8.625 -5.675 1.00 97.69 173 GLU A C 1
ATOM 1347 O O . GLU A 1 173 ? -3.443 8.632 -4.470 1.00 97.69 173 GLU A O 1
ATOM 1352 N N . GLU A 1 174 ? -4.001 9.178 -6.567 1.00 97.38 174 GLU A N 1
ATOM 1353 C CA . GLU A 1 174 ? -5.295 9.773 -6.206 1.00 97.38 174 GLU A CA 1
ATOM 1354 C C . GLU A 1 174 ? -6.212 8.751 -5.503 1.00 97.38 174 GLU A C 1
ATOM 1356 O O . GLU A 1 174 ? -6.731 9.019 -4.417 1.00 97.38 174 GLU A O 1
ATOM 1361 N N . LEU A 1 175 ? -6.362 7.550 -6.077 1.00 97.81 175 LEU A N 1
ATOM 1362 C CA . LEU A 1 175 ? -7.189 6.475 -5.520 1.00 97.81 175 LEU A CA 1
ATOM 1363 C C . LEU A 1 175 ? -6.637 5.916 -4.199 1.00 97.81 175 LEU A C 1
ATOM 1365 O O . LEU A 1 175 ? -7.422 5.574 -3.313 1.00 97.81 175 LEU A O 1
ATOM 1369 N N . GLU A 1 176 ? -5.320 5.815 -4.025 1.00 97.75 176 GLU A N 1
ATOM 1370 C CA . GLU A 1 176 ? -4.710 5.393 -2.757 1.00 97.75 176 GLU A CA 1
ATOM 1371 C C . GLU A 1 176 ? -4.981 6.417 -1.643 1.00 97.75 176 GLU A C 1
ATOM 1373 O O . GLU A 1 176 ? -5.371 6.042 -0.531 1.00 97.75 176 GLU A O 1
ATOM 1378 N N . ASN A 1 177 ? -4.884 7.713 -1.955 1.00 97.88 177 ASN A N 1
ATOM 1379 C CA . ASN A 1 177 ? -5.240 8.791 -1.033 1.00 97.88 177 ASN A CA 1
ATOM 1380 C C . ASN A 1 177 ? -6.749 8.812 -0.707 1.00 97.88 177 ASN A C 1
ATOM 1382 O O . ASN A 1 177 ? -7.115 8.962 0.464 1.00 97.88 177 ASN A O 1
ATOM 1386 N N . GLU A 1 178 ? -7.633 8.597 -1.691 1.00 97.62 178 GLU A N 1
ATOM 1387 C CA . GLU A 1 178 ? -9.079 8.453 -1.457 1.00 97.62 178 GLU A CA 1
ATOM 1388 C C . GLU A 1 178 ? -9.399 7.264 -0.537 1.00 97.62 178 GLU A C 1
ATOM 1390 O O . GLU A 1 178 ? -10.177 7.415 0.409 1.00 97.62 178 GLU A O 1
ATOM 1395 N N . ASN A 1 179 ? -8.795 6.094 -0.777 1.00 97.25 179 ASN A N 1
ATOM 1396 C CA . ASN A 1 179 ? -8.998 4.899 0.049 1.00 97.25 179 ASN A CA 1
ATOM 1397 C C . ASN A 1 179 ? -8.512 5.117 1.487 1.00 97.25 179 ASN A C 1
ATOM 1399 O O . ASN A 1 179 ? -9.231 4.796 2.434 1.00 97.25 179 ASN A O 1
ATOM 1403 N N . LYS A 1 180 ? -7.339 5.734 1.672 1.00 98.06 180 LYS A N 1
ATOM 1404 C CA . LYS A 1 180 ? -6.823 6.090 3.000 1.00 98.06 180 LYS A CA 1
ATOM 1405 C C . LYS A 1 180 ? -7.780 7.027 3.749 1.00 98.06 180 LYS A C 1
ATOM 1407 O O . LYS A 1 180 ? -8.137 6.756 4.894 1.00 98.06 180 LYS A O 1
ATOM 1412 N N . ALA A 1 181 ? -8.264 8.081 3.091 1.00 97.69 181 ALA A N 1
ATOM 1413 C CA . ALA A 1 181 ? -9.218 9.024 3.678 1.00 97.69 181 ALA A CA 1
ATOM 1414 C C . ALA A 1 181 ? -10.610 8.408 3.945 1.00 97.69 181 ALA A C 1
ATOM 1416 O O . ALA A 1 181 ? -11.386 8.955 4.733 1.00 97.69 181 ALA A O 1
ATOM 1417 N N . GLN A 1 182 ? -10.957 7.291 3.297 1.00 97.56 182 GLN A N 1
ATOM 1418 C CA . GLN A 1 182 ? -12.144 6.492 3.621 1.00 97.56 182 GLN A CA 1
ATOM 1419 C C . GLN A 1 182 ? -11.897 5.564 4.818 1.00 97.56 182 GLN A C 1
ATOM 1421 O O . GLN A 1 182 ? -12.746 5.507 5.707 1.00 97.56 182 GLN A O 1
ATOM 1426 N N . GLN A 1 183 ? -10.730 4.917 4.904 1.00 97.56 183 GLN A N 1
ATOM 1427 C CA . GLN A 1 183 ? -10.352 4.092 6.056 1.00 97.56 183 GLN A CA 1
ATOM 1428 C C . GLN A 1 183 ? -10.323 4.916 7.351 1.00 97.56 183 GLN A C 1
ATOM 1430 O O . GLN A 1 183 ? -10.961 4.538 8.328 1.00 97.56 183 GLN A O 1
ATOM 1435 N N . GLU A 1 184 ? -9.706 6.103 7.335 1.00 97.62 184 GLU A N 1
ATOM 1436 C CA . GLU A 1 184 ? -9.690 7.010 8.492 1.00 97.62 184 GLU A CA 1
ATOM 1437 C C . GLU A 1 184 ? -11.113 7.401 8.947 1.00 97.62 184 GLU A C 1
ATOM 1439 O O . GLU A 1 184 ? -11.370 7.538 10.145 1.00 97.62 184 GLU A O 1
ATOM 1444 N N . LYS A 1 185 ? -12.082 7.531 8.028 1.00 97.75 185 LYS A N 1
ATOM 1445 C CA . LYS A 1 185 ? -13.496 7.776 8.378 1.00 97.75 185 LYS A CA 1
ATOM 1446 C C . LYS A 1 185 ? -14.162 6.546 8.997 1.00 97.75 185 LYS A C 1
ATOM 1448 O O . LYS A 1 185 ? -14.918 6.703 9.955 1.00 97.75 185 LYS A O 1
ATOM 1453 N N . LEU A 1 186 ? -13.883 5.347 8.480 1.00 97.44 186 LEU A N 1
ATOM 1454 C CA . LEU A 1 186 ? -14.387 4.089 9.039 1.00 97.44 186 LEU A CA 1
ATOM 1455 C C . LEU A 1 186 ? -13.843 3.850 10.451 1.00 97.44 186 LEU A C 1
ATOM 1457 O O . LEU A 1 186 ? -14.616 3.515 11.344 1.00 97.44 186 LEU A O 1
ATOM 1461 N N . ASP A 1 187 ? -12.556 4.094 10.687 1.00 97.88 187 ASP A N 1
ATOM 1462 C CA . ASP A 1 187 ? -11.930 3.913 12.001 1.00 97.88 187 ASP A CA 1
ATOM 1463 C C . ASP A 1 187 ? -12.513 4.881 13.043 1.00 97.88 187 ASP A C 1
ATOM 1465 O O . ASP A 1 187 ? -12.873 4.466 14.147 1.00 97.88 187 ASP A O 1
ATOM 1469 N N . ASN A 1 188 ? -12.719 6.151 12.673 1.00 97.56 188 ASN A N 1
ATOM 1470 C CA . ASN A 1 188 ? -13.406 7.130 13.522 1.00 97.56 188 ASN A CA 1
ATOM 1471 C C . ASN A 1 188 ? -14.873 6.741 13.806 1.00 97.56 188 ASN A C 1
ATOM 1473 O O . ASN A 1 188 ? -15.338 6.867 14.942 1.00 97.56 188 ASN A O 1
ATOM 1477 N N . ALA A 1 189 ? -15.603 6.233 12.806 1.00 97.56 189 ALA A N 1
ATOM 1478 C CA . ALA A 1 189 ? -16.976 5.758 12.985 1.00 97.56 189 ALA A CA 1
ATOM 1479 C C . ALA A 1 189 ? -17.045 4.520 13.900 1.00 97.56 189 ALA A C 1
ATOM 1481 O O . ALA A 1 189 ? -17.884 4.466 14.799 1.00 97.56 189 ALA A O 1
ATOM 1482 N N . ASN A 1 190 ? -16.125 3.566 13.735 1.00 97.62 190 ASN A N 1
ATOM 1483 C CA . ASN A 1 190 ? -16.005 2.373 14.576 1.00 97.62 190 ASN A CA 1
ATOM 1484 C C . ASN A 1 190 ? -15.640 2.726 16.026 1.00 97.62 190 ASN A C 1
ATOM 1486 O O . ASN A 1 190 ? -16.208 2.155 16.960 1.00 97.62 190 ASN A O 1
ATOM 1490 N N . ALA A 1 191 ? -14.750 3.700 16.240 1.00 97.69 191 ALA A N 1
ATOM 1491 C CA . ALA A 1 191 ? -14.429 4.211 17.572 1.00 97.69 191 ALA A CA 1
ATOM 1492 C C . ALA A 1 191 ? -15.650 4.870 18.241 1.00 97.69 191 ALA A C 1
ATOM 1494 O O . ALA A 1 191 ? -15.952 4.584 19.401 1.00 97.69 191 ALA A O 1
ATOM 1495 N N . SER A 1 192 ? -16.402 5.690 17.497 1.00 97.81 192 SER A N 1
ATOM 1496 C CA . SER A 1 192 ? -17.642 6.312 17.980 1.00 97.81 192 SER A CA 1
ATOM 1497 C C . SER A 1 192 ? -18.721 5.275 18.324 1.00 97.81 192 SER A C 1
ATOM 1499 O O . SER A 1 192 ? -19.308 5.337 19.404 1.00 97.81 192 SER A O 1
ATOM 1501 N N . LEU A 1 193 ? -18.922 4.269 17.467 1.00 97.69 193 LEU A N 1
ATOM 1502 C CA . LEU A 1 193 ? -19.849 3.156 17.698 1.00 97.69 193 LEU A CA 1
ATOM 1503 C C . LEU A 1 193 ? -19.432 2.301 18.906 1.00 97.69 193 LEU A C 1
ATOM 1505 O O . LEU A 1 193 ? -20.282 1.882 19.688 1.00 97.69 193 LEU A O 1
ATOM 1509 N N . THR A 1 194 ? -18.130 2.093 19.113 1.00 97.94 194 THR A N 1
ATOM 1510 C CA . THR A 1 194 ? -17.607 1.386 20.293 1.00 97.94 194 THR A CA 1
ATOM 1511 C C . THR A 1 194 ? -17.911 2.155 21.581 1.00 97.94 194 THR A C 1
ATOM 1513 O O . THR A 1 194 ? -18.400 1.561 22.541 1.00 97.94 194 THR A O 1
ATOM 1516 N N . ALA A 1 195 ? -17.700 3.477 21.587 1.00 97.81 195 ALA A N 1
ATOM 1517 C CA . ALA A 1 195 ? -18.021 4.343 22.724 1.00 97.81 195 ALA A CA 1
ATOM 1518 C C . ALA A 1 195 ? -19.538 4.448 22.991 1.00 97.81 195 ALA A C 1
ATOM 1520 O O . ALA A 1 195 ? -19.969 4.499 24.145 1.00 97.81 195 ALA A O 1
ATOM 1521 N N . ALA A 1 196 ? -20.363 4.433 21.939 1.00 97.62 196 ALA A N 1
ATOM 1522 C CA . ALA A 1 196 ? -21.816 4.358 22.066 1.00 97.62 196 ALA A CA 1
ATOM 1523 C C . ALA A 1 196 ? -22.253 3.023 22.694 1.00 97.62 196 ALA A C 1
ATOM 1525 O O . ALA A 1 196 ? -23.026 3.026 23.649 1.00 97.62 196 ALA A O 1
ATOM 1526 N N . ASN A 1 197 ? -21.702 1.896 22.235 1.00 97.81 197 ASN A N 1
ATOM 1527 C CA . ASN A 1 197 ? -22.009 0.568 22.773 1.00 97.81 197 ASN A CA 1
ATOM 1528 C C . ASN A 1 197 ? -21.568 0.405 24.236 1.00 97.81 197 ASN A C 1
ATOM 1530 O O . ASN A 1 197 ? -22.315 -0.162 25.034 1.00 97.81 197 ASN A O 1
ATOM 1534 N N . SER A 1 198 ? -20.402 0.934 24.631 1.00 97.38 198 SER A N 1
ATOM 1535 C CA . SER A 1 198 ? -20.023 0.955 26.050 1.00 97.38 198 SER A CA 1
ATOM 1536 C C . SER A 1 198 ? -20.981 1.815 26.874 1.00 97.38 198 SER A C 1
ATOM 1538 O O . SER A 1 198 ? -21.352 1.412 27.975 1.00 97.38 198 SER A O 1
ATOM 1540 N N . LYS A 1 199 ? -21.456 2.950 26.335 1.00 97.81 199 LYS A N 1
ATOM 1541 C CA . LYS A 1 199 ? -22.402 3.805 27.059 1.00 97.81 199 LYS A CA 1
ATOM 1542 C C . LYS A 1 199 ? -23.806 3.204 27.167 1.00 97.81 199 LYS A C 1
ATOM 1544 O O . LYS A 1 199 ? -24.442 3.373 28.203 1.00 97.81 199 LYS A O 1
ATOM 1549 N N . ILE A 1 200 ? -24.267 2.474 26.151 1.00 97.88 200 ILE A N 1
ATOM 1550 C CA . ILE A 1 200 ? -25.500 1.675 26.219 1.00 97.88 200 ILE A CA 1
ATOM 1551 C C . ILE A 1 200 ? -25.380 0.663 27.363 1.00 97.88 200 ILE A C 1
ATOM 1553 O O . ILE A 1 200 ? -26.217 0.676 28.258 1.00 97.88 200 ILE A O 1
ATOM 1557 N N . LYS A 1 201 ? -24.280 -0.098 27.423 1.00 97.62 201 LYS A N 1
ATOM 1558 C CA . LYS A 1 201 ? -24.042 -1.086 28.485 1.00 97.62 201 LYS A CA 1
ATOM 1559 C C . LYS A 1 201 ? -23.988 -0.483 29.897 1.00 97.62 201 LYS A C 1
ATOM 1561 O O . LYS A 1 201 ? -24.501 -1.079 30.841 1.00 97.62 201 LYS A O 1
ATOM 1566 N N . GLU A 1 202 ? -23.386 0.698 30.063 1.00 97.38 202 GLU A N 1
ATOM 1567 C CA . GLU A 1 202 ? -23.430 1.439 31.337 1.00 97.38 202 GLU A CA 1
ATOM 1568 C C . GLU A 1 202 ? -24.864 1.821 31.738 1.00 97.38 202 GLU A C 1
ATOM 1570 O O . GLU A 1 202 ? -25.213 1.763 32.916 1.00 97.38 202 GLU A O 1
ATOM 1575 N N . LEU A 1 203 ? -25.691 2.238 30.773 1.00 97.25 203 LEU A N 1
ATOM 1576 C CA . LEU A 1 203 ? -27.079 2.635 31.013 1.00 97.25 203 LEU A CA 1
ATOM 1577 C C . LEU A 1 203 ? -27.971 1.424 31.306 1.00 97.25 203 LEU A C 1
ATOM 1579 O O . LEU A 1 203 ? -28.766 1.496 32.236 1.00 97.25 203 LEU A O 1
ATOM 1583 N N . GLU A 1 204 ? -27.797 0.312 30.590 1.00 97.06 204 GLU A N 1
ATOM 1584 C CA . GLU A 1 204 ? -28.441 -0.978 30.877 1.00 97.06 204 GLU A CA 1
ATOM 1585 C C . GLU A 1 204 ? -28.130 -1.427 32.311 1.00 97.06 204 GLU A C 1
ATOM 1587 O O . GLU A 1 204 ? -29.046 -1.615 33.109 1.00 97.06 204 GLU A O 1
ATOM 1592 N N . GLN A 1 205 ? -26.848 -1.460 32.696 1.00 96.31 205 GLN A N 1
ATOM 1593 C CA . GLN A 1 205 ? -26.446 -1.806 34.062 1.00 96.31 205 GLN A CA 1
ATOM 1594 C C . GLN A 1 205 ? -27.001 -0.819 35.105 1.00 96.31 205 GLN A C 1
ATOM 1596 O O . GLN A 1 205 ? -27.362 -1.220 36.212 1.00 96.31 205 GLN A O 1
ATOM 1601 N N . SER A 1 206 ? -27.090 0.474 34.778 1.00 96.19 206 SER A N 1
ATOM 1602 C CA . SER A 1 206 ? -27.692 1.463 35.676 1.00 96.19 206 SER A CA 1
ATOM 1603 C C . SER A 1 206 ? -29.206 1.287 35.821 1.00 96.19 206 SER A C 1
ATOM 1605 O O . SER A 1 206 ? -29.729 1.554 36.901 1.00 96.19 206 SER A O 1
ATOM 1607 N N . ILE A 1 207 ? -29.905 0.852 34.770 1.00 95.00 207 ILE A N 1
ATOM 1608 C CA . ILE A 1 207 ? -31.336 0.531 34.798 1.00 95.00 207 ILE A CA 1
ATOM 1609 C C . ILE A 1 207 ? -31.570 -0.739 35.620 1.00 95.00 207 ILE A C 1
ATOM 1611 O O . ILE A 1 207 ? -32.403 -0.708 36.519 1.00 95.00 207 ILE A O 1
ATOM 1615 N N . ASP A 1 208 ? -30.798 -1.806 35.400 1.00 93.62 208 ASP A N 1
ATOM 1616 C CA . ASP A 1 208 ? -30.893 -3.050 36.179 1.00 93.62 208 ASP A CA 1
ATOM 1617 C C . ASP A 1 208 ? -30.640 -2.811 37.676 1.00 93.62 208 ASP A C 1
ATOM 1619 O O . ASP A 1 208 ? -31.373 -3.324 38.525 1.00 93.62 208 ASP A O 1
ATOM 1623 N N . ASN A 1 209 ? -29.653 -1.973 38.017 1.00 91.00 209 ASN A N 1
ATOM 1624 C CA . ASN A 1 209 ? -29.389 -1.574 39.401 1.00 91.00 209 ASN A CA 1
ATOM 1625 C C . ASN A 1 209 ? -30.583 -0.824 40.021 1.00 91.00 209 ASN A C 1
ATOM 1627 O O . ASN A 1 209 ? -31.003 -1.167 41.124 1.00 91.00 209 ASN A O 1
ATOM 1631 N N . LEU A 1 210 ? -31.156 0.161 39.317 1.00 91.56 210 LEU A N 1
ATOM 1632 C CA . LEU A 1 210 ? -32.310 0.938 39.795 1.00 91.56 210 LEU A CA 1
ATOM 1633 C C . LEU A 1 210 ? -33.593 0.096 39.886 1.00 91.56 210 LEU A C 1
ATOM 1635 O O . LEU A 1 210 ? -34.391 0.290 40.803 1.00 91.56 210 LEU A O 1
ATOM 1639 N N . LEU A 1 211 ? -33.791 -0.851 38.965 1.00 88.38 211 LEU A N 1
ATOM 1640 C CA . LEU A 1 211 ? -34.889 -1.815 39.017 1.00 88.38 211 LEU A CA 1
ATOM 1641 C C . LEU A 1 211 ? -34.723 -2.766 40.204 1.00 88.38 211 LEU A C 1
ATOM 1643 O O . LEU A 1 211 ? -35.688 -2.986 40.925 1.00 88.38 211 LEU A O 1
ATOM 1647 N N . SER A 1 212 ? -33.514 -3.274 40.455 1.00 84.62 212 SER A N 1
ATOM 1648 C CA . SER A 1 212 ? -33.215 -4.097 41.632 1.00 84.62 212 SER A CA 1
ATOM 1649 C C . SER A 1 212 ? -33.453 -3.322 42.933 1.00 84.62 212 SER A C 1
ATOM 1651 O O . SER A 1 212 ? -34.178 -3.793 43.805 1.00 84.62 212 SER A O 1
ATOM 1653 N N . GLU A 1 213 ? -32.936 -2.094 43.043 1.00 82.75 213 GLU A N 1
ATOM 1654 C CA . GLU A 1 213 ? -33.176 -1.206 44.187 1.00 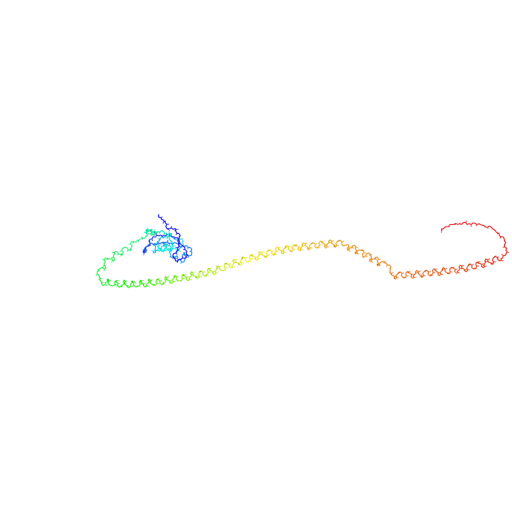82.75 213 GLU A CA 1
ATOM 1655 C C . GLU A 1 213 ? -34.679 -1.010 44.436 1.00 82.75 213 GLU A C 1
ATOM 1657 O O . GLU A 1 213 ? -35.158 -1.232 45.545 1.00 82.75 213 GLU A O 1
ATOM 1662 N N . LYS A 1 214 ? -35.457 -0.674 43.398 1.00 80.62 214 LYS A N 1
ATOM 1663 C CA . LYS A 1 214 ? -36.892 -0.396 43.550 1.00 80.62 214 LYS A CA 1
ATOM 1664 C C . LYS A 1 214 ? -37.755 -1.647 43.735 1.00 80.62 214 LYS A C 1
ATOM 1666 O O . LYS A 1 214 ? -38.775 -1.562 44.410 1.00 80.62 214 LYS A O 1
ATOM 1671 N N . VAL A 1 215 ? -37.357 -2.805 43.207 1.00 76.44 215 VAL A N 1
ATOM 1672 C CA . VAL A 1 215 ? -38.028 -4.090 43.486 1.00 76.44 215 VAL A CA 1
ATOM 1673 C C . VAL A 1 215 ? -37.763 -4.562 44.921 1.00 76.44 215 VAL A C 1
ATOM 1675 O O . VAL A 1 215 ? -38.635 -5.203 45.499 1.00 76.44 215 VAL A O 1
ATOM 1678 N N . ASN A 1 216 ? -36.615 -4.211 45.510 1.00 69.44 216 ASN A N 1
ATOM 1679 C CA . ASN A 1 216 ? -36.315 -4.482 46.918 1.00 69.44 216 ASN A CA 1
ATOM 1680 C C . ASN A 1 216 ? -36.982 -3.471 47.878 1.00 69.44 216 ASN A C 1
ATOM 1682 O O . ASN A 1 216 ? -37.431 -3.872 48.948 1.00 69.44 216 ASN A O 1
ATOM 1686 N N . ASP A 1 217 ? -37.073 -2.186 47.504 1.00 66.31 217 ASP A N 1
ATOM 1687 C CA . ASP A 1 217 ? -37.754 -1.141 48.297 1.00 66.31 217 ASP A CA 1
ATOM 1688 C C . ASP A 1 217 ? -39.262 -1.384 48.436 1.00 66.31 217 ASP A C 1
ATOM 1690 O O . ASP A 1 217 ? -39.847 -1.146 49.495 1.00 66.31 217 ASP A O 1
ATOM 1694 N N . VAL A 1 218 ? -39.933 -1.802 47.355 1.00 66.38 218 VAL A N 1
ATOM 1695 C CA . VAL A 1 218 ? -41.369 -2.084 47.427 1.00 66.38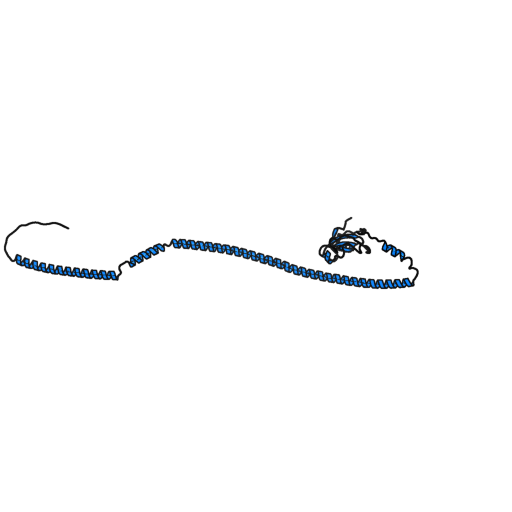 218 VAL A CA 1
ATOM 1696 C C . VAL A 1 218 ? -41.546 -3.410 48.159 1.00 66.38 218 VAL A C 1
ATOM 1698 O O . VAL A 1 218 ? -41.209 -4.467 47.633 1.00 66.38 218 VAL A O 1
ATOM 1701 N N . GLN A 1 219 ? -42.149 -3.356 49.349 1.00 69.00 219 GLN A N 1
ATOM 1702 C CA . GLN A 1 219 ? -42.454 -4.504 50.213 1.00 69.00 219 GLN A CA 1
ATOM 1703 C C . GLN A 1 219 ? -43.555 -5.430 49.645 1.00 69.00 219 GLN A C 1
ATOM 1705 O O . GLN A 1 219 ? -44.477 -5.836 50.350 1.00 69.00 219 GLN A O 1
ATOM 1710 N N . ILE A 1 220 ? -43.470 -5.789 48.358 1.00 74.25 220 ILE A N 1
ATOM 1711 C CA . ILE A 1 220 ? -44.428 -6.640 47.639 1.00 74.25 220 ILE A CA 1
ATOM 1712 C C . ILE A 1 220 ? -44.639 -7.960 48.385 1.00 74.25 220 ILE A C 1
ATOM 1714 O O . ILE A 1 220 ? -45.761 -8.452 48.437 1.00 74.25 220 ILE A O 1
ATOM 1718 N N . ASP A 1 221 ? -43.579 -8.533 48.955 1.00 75.69 221 ASP A N 1
ATOM 1719 C CA . ASP A 1 221 ? -43.646 -9.806 49.672 1.00 75.69 221 ASP A CA 1
ATOM 1720 C C . ASP A 1 221 ? -44.351 -9.678 51.036 1.00 75.69 221 ASP A C 1
ATOM 1722 O O . ASP A 1 221 ? -45.159 -10.533 51.389 1.00 75.69 221 ASP A O 1
ATOM 1726 N N . ASP A 1 222 ? -44.145 -8.583 51.774 1.00 79.69 222 ASP A N 1
ATOM 1727 C CA . ASP A 1 222 ? -44.839 -8.360 53.051 1.00 79.69 222 ASP A CA 1
ATOM 1728 C C . ASP A 1 222 ? -46.309 -8.002 52.830 1.00 79.69 222 ASP A C 1
ATOM 1730 O O . ASP A 1 222 ? -47.179 -8.617 53.441 1.00 79.69 222 ASP A O 1
ATOM 1734 N N . SER A 1 223 ? -46.615 -7.120 51.872 1.00 82.62 223 SER A N 1
ATOM 1735 C CA . SER A 1 223 ? -48.000 -6.848 51.470 1.00 82.62 223 SER A CA 1
ATOM 1736 C C . SER A 1 223 ? -48.693 -8.088 50.889 1.00 82.62 223 SER A C 1
ATOM 1738 O O . SER A 1 223 ? -49.903 -8.234 51.035 1.00 82.62 223 SER A O 1
ATOM 1740 N N . ARG A 1 224 ? -47.966 -9.026 50.260 1.00 85.81 224 ARG A N 1
ATOM 1741 C CA . ARG A 1 224 ? -48.527 -10.328 49.849 1.00 85.81 224 ARG A CA 1
ATOM 1742 C C . ARG A 1 224 ? -48.823 -11.232 51.041 1.00 85.81 224 ARG A C 1
ATOM 1744 O O . ARG A 1 224 ? -49.902 -11.815 51.059 1.00 85.81 224 ARG A O 1
ATOM 1751 N N . LYS A 1 225 ? -47.927 -11.325 52.030 1.00 87.38 225 LYS A N 1
ATOM 1752 C CA . LYS A 1 225 ? -48.174 -12.066 53.284 1.00 87.38 225 LYS A CA 1
ATOM 1753 C C . LYS A 1 225 ? -49.365 -11.486 54.040 1.00 87.38 225 LYS A C 1
ATOM 1755 O O . LYS A 1 225 ? -50.213 -12.247 54.487 1.00 87.38 225 LYS A O 1
ATOM 1760 N N . GLU A 1 226 ? -49.461 -10.162 54.127 1.00 90.94 226 GLU A N 1
ATOM 1761 C CA . GLU A 1 226 ? -50.584 -9.448 54.739 1.00 90.94 226 GLU A CA 1
ATOM 1762 C C . GLU A 1 226 ? -51.893 -9.726 53.986 1.00 90.94 226 GLU A C 1
ATOM 1764 O O . GLU A 1 226 ? -52.879 -10.127 54.599 1.00 90.94 226 GLU A O 1
ATOM 1769 N N . ILE A 1 227 ? -51.899 -9.638 52.650 1.00 91.50 227 ILE A N 1
ATOM 1770 C CA . ILE A 1 227 ? -53.064 -9.997 51.824 1.00 91.50 227 ILE A CA 1
ATOM 1771 C C . ILE A 1 227 ? -53.435 -11.483 51.970 1.00 91.50 227 ILE A C 1
ATOM 1773 O O . ILE A 1 227 ? -54.620 -11.805 51.990 1.00 91.50 227 ILE A O 1
ATOM 1777 N N . GLU A 1 228 ? -52.474 -12.405 52.076 1.00 91.88 228 GLU A N 1
ATOM 1778 C CA . GLU A 1 228 ? -52.765 -13.819 52.349 1.00 91.88 228 GLU A CA 1
ATOM 1779 C C . GLU A 1 228 ? -53.301 -14.050 53.764 1.00 91.88 228 GLU A C 1
ATOM 1781 O O . GLU A 1 228 ? -54.238 -14.829 53.931 1.00 91.88 228 GLU A O 1
ATOM 1786 N N . GLN A 1 229 ? -52.758 -13.370 54.774 1.00 92.94 229 GLN A N 1
ATOM 1787 C CA . GLN A 1 229 ? -53.241 -13.441 56.150 1.00 92.94 229 GLN A CA 1
ATOM 1788 C C . GLN A 1 229 ? -54.674 -12.911 56.248 1.00 92.94 229 GLN A C 1
ATOM 1790 O O . GLN A 1 229 ? -55.542 -13.616 56.755 1.00 92.94 229 GLN A O 1
ATOM 1795 N N . LEU A 1 230 ? -54.945 -11.727 55.690 1.00 93.12 230 LEU A N 1
ATOM 1796 C CA . LEU A 1 230 ? -56.279 -11.127 55.644 1.00 93.12 230 LEU A CA 1
ATOM 1797 C C . LEU A 1 230 ? -57.270 -11.980 54.840 1.00 93.12 230 LEU A C 1
ATOM 1799 O O . LEU A 1 230 ? -58.433 -12.071 55.220 1.00 93.12 230 LEU A O 1
ATOM 1803 N N . LYS A 1 231 ? -56.830 -12.656 53.768 1.00 93.50 231 LYS A N 1
ATOM 1804 C CA . LYS A 1 231 ? -57.666 -13.630 53.042 1.00 93.50 231 LYS A CA 1
ATOM 1805 C C . LYS A 1 231 ? -58.009 -14.847 53.894 1.00 93.50 231 LYS A C 1
ATOM 1807 O O . LYS A 1 231 ? -59.176 -15.211 53.939 1.00 93.50 231 LYS A O 1
ATOM 1812 N N . ARG A 1 232 ? -57.031 -15.450 54.580 1.00 91.12 232 ARG A N 1
ATOM 1813 C CA . ARG A 1 232 ? -57.271 -16.601 55.471 1.00 91.12 232 ARG A CA 1
ATOM 1814 C C . ARG A 1 232 ? -58.160 -16.219 56.653 1.00 91.12 232 ARG A C 1
ATOM 1816 O O . ARG A 1 232 ? -59.022 -17.001 57.023 1.00 91.12 232 ARG A O 1
ATOM 1823 N N . GLU A 1 233 ? -57.987 -15.021 57.209 1.00 91.94 233 GLU A N 1
ATOM 1824 C CA . GLU A 1 233 ? -58.853 -14.496 58.269 1.00 91.94 233 GLU A CA 1
ATOM 1825 C C . GLU A 1 233 ? -60.283 -14.244 57.762 1.00 91.94 233 GLU A C 1
ATOM 1827 O O . GLU A 1 233 ? -61.249 -14.575 58.443 1.00 91.94 233 GLU A O 1
ATOM 1832 N N . LEU A 1 234 ? -60.436 -13.694 56.552 1.00 90.88 234 LEU A N 1
ATOM 1833 C CA . LEU A 1 234 ? -61.741 -13.502 55.915 1.00 90.88 234 LEU A CA 1
ATOM 1834 C C . LEU A 1 234 ? -62.438 -14.839 55.619 1.00 90.88 234 LEU A C 1
ATOM 1836 O O . LEU A 1 234 ? -63.635 -14.963 55.848 1.00 90.88 234 LEU A O 1
ATOM 1840 N N . GLU A 1 235 ? -61.688 -15.836 55.148 1.00 88.94 235 GLU A N 1
ATOM 1841 C CA . GLU A 1 235 ? -62.168 -17.189 54.841 1.00 88.94 235 GLU A CA 1
ATOM 1842 C C . GLU A 1 235 ? -62.464 -18.025 56.101 1.00 88.94 235 GLU A C 1
ATOM 1844 O O . GLU A 1 235 ? -63.261 -18.958 56.040 1.00 88.94 235 GLU A O 1
ATOM 1849 N N . SER A 1 236 ? -61.879 -17.675 57.255 1.00 87.81 236 SER A N 1
ATOM 1850 C CA . SER A 1 236 ? -62.138 -18.328 58.547 1.00 87.81 236 SER A CA 1
ATOM 1851 C C . SER A 1 236 ? -63.266 -17.695 59.370 1.00 87.81 236 SER A C 1
ATOM 1853 O O . SER A 1 236 ? -63.541 -18.164 60.475 1.00 87.81 236 SER A O 1
ATOM 1855 N N . ARG A 1 237 ? -63.875 -16.598 58.906 1.00 89.56 237 ARG A N 1
ATOM 1856 C CA . ARG A 1 237 ? -65.016 -15.969 59.590 1.00 89.56 237 ARG A CA 1
ATOM 1857 C C . ARG A 1 237 ? -66.304 -16.759 59.308 1.00 89.56 237 ARG A C 1
ATOM 1859 O O . ARG A 1 237 ? -66.439 -17.288 58.205 1.00 89.56 237 ARG A O 1
ATOM 1866 N N . PRO A 1 238 ? -67.256 -16.817 60.262 1.00 85.50 238 PRO A N 1
ATOM 1867 C CA . PRO A 1 238 ? -68.593 -17.340 59.992 1.00 85.50 238 PRO A CA 1
ATOM 1868 C C . PRO A 1 238 ? -69.221 -16.623 58.798 1.00 85.50 238 PRO A C 1
ATOM 1870 O O . PRO A 1 238 ? -69.031 -15.414 58.620 1.00 85.50 238 PRO A O 1
ATOM 1873 N N . ARG A 1 239 ? -69.964 -17.367 57.986 1.00 88.25 239 ARG A N 1
ATOM 1874 C CA . ARG A 1 239 ? -70.729 -16.813 56.871 1.00 88.25 239 ARG A CA 1
ATOM 1875 C C . ARG A 1 239 ? -71.943 -16.048 57.390 1.00 88.25 239 ARG A C 1
ATOM 1877 O O . ARG A 1 239 ? -72.313 -16.165 58.558 1.00 88.25 239 ARG A O 1
ATOM 1884 N N . LEU A 1 240 ? -72.565 -15.255 56.519 1.00 90.25 240 LEU A N 1
ATOM 1885 C CA . LEU A 1 240 ? -73.790 -14.544 56.883 1.00 90.25 240 LEU A CA 1
ATOM 1886 C C . LEU A 1 240 ? -74.907 -15.547 57.196 1.00 90.25 240 LEU A C 1
ATOM 1888 O O . LEU A 1 240 ? -75.604 -15.394 58.188 1.00 90.25 240 LEU A O 1
ATOM 1892 N N . GLU A 1 241 ? -74.984 -16.616 56.410 1.00 87.88 241 GLU A N 1
ATOM 1893 C CA . GLU A 1 241 ? -75.913 -17.727 56.581 1.00 87.88 241 GLU A CA 1
ATOM 1894 C C . GLU A 1 241 ? -75.719 -18.431 57.939 1.00 87.88 241 GLU A C 1
ATOM 1896 O O . GLU A 1 241 ? -76.690 -18.634 58.663 1.00 87.88 241 GLU A O 1
ATOM 1901 N N . ASP A 1 242 ? -74.470 -18.708 58.345 1.00 90.00 242 ASP A N 1
ATOM 1902 C CA . ASP A 1 242 ? -74.154 -19.317 59.651 1.00 90.00 242 ASP A CA 1
ATOM 1903 C C . ASP A 1 242 ? -74.603 -18.419 60.829 1.00 90.00 242 ASP A C 1
ATOM 1905 O O . ASP A 1 242 ? -74.997 -18.902 61.893 1.00 90.00 242 ASP A O 1
ATOM 1909 N N . LEU A 1 243 ? -74.522 -17.094 60.650 1.00 89.81 243 LEU A N 1
ATOM 1910 C CA . LEU A 1 243 ? -74.935 -16.097 61.642 1.00 89.81 243 LEU A CA 1
ATOM 1911 C C . LEU A 1 243 ? -76.457 -15.908 61.676 1.00 89.81 243 LEU A C 1
ATOM 1913 O O . LEU A 1 243 ? -77.013 -15.730 62.757 1.00 89.81 243 LEU A O 1
ATOM 1917 N N . GLU A 1 244 ? -77.132 -15.984 60.528 1.00 91.06 244 GLU A N 1
ATOM 1918 C CA . GLU A 1 244 ? -78.595 -15.972 60.435 1.00 91.06 244 GLU A CA 1
ATOM 1919 C C . GLU A 1 244 ? -79.195 -17.248 61.054 1.00 91.06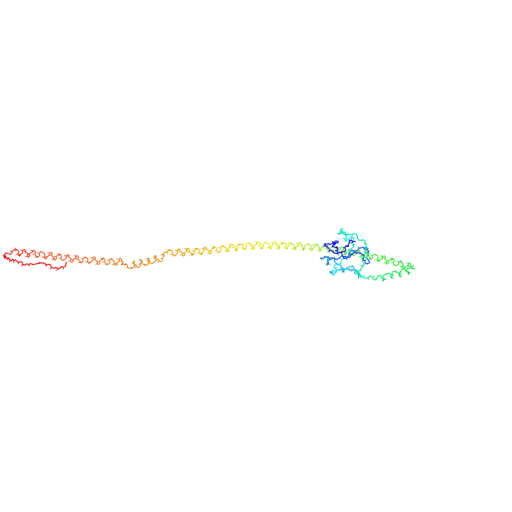 244 GLU A C 1
ATOM 1921 O O . GLU A 1 244 ? -80.146 -17.155 61.829 1.00 91.06 244 GLU A O 1
ATOM 1926 N N . GLU A 1 245 ? -78.623 -18.435 60.818 1.00 91.12 245 GLU A N 1
ATOM 1927 C CA . GLU A 1 245 ? -79.030 -19.675 61.503 1.00 91.12 245 GLU A CA 1
ATOM 1928 C C . GLU A 1 245 ? -78.848 -19.578 63.029 1.00 91.12 245 GLU A C 1
ATOM 1930 O O . GLU A 1 245 ? -79.742 -19.964 63.791 1.00 91.12 245 GLU A O 1
ATOM 1935 N N . LEU A 1 246 ? -77.730 -19.006 63.494 1.00 92.69 246 LEU A N 1
ATOM 1936 C CA . LEU A 1 246 ? -77.481 -18.789 64.921 1.00 92.69 246 LEU A CA 1
ATOM 1937 C C . LEU A 1 246 ? -78.433 -17.749 65.535 1.00 92.69 246 LEU A C 1
ATOM 1939 O O . LEU A 1 246 ? -78.878 -17.941 66.666 1.00 92.69 246 LEU A O 1
ATOM 1943 N N . GLN A 1 247 ? -78.772 -16.678 64.808 1.00 93.00 247 GLN A N 1
ATOM 1944 C CA . GLN A 1 247 ? -79.748 -15.688 65.267 1.00 93.00 247 GLN A CA 1
ATOM 1945 C C . GLN A 1 247 ? -81.148 -16.302 65.369 1.00 93.00 247 GLN A C 1
ATOM 1947 O O . GLN A 1 247 ? -81.768 -16.195 66.421 1.00 93.00 247 GLN A O 1
ATOM 1952 N N . ASN A 1 248 ? -81.621 -17.008 64.337 1.00 92.12 248 ASN A N 1
ATOM 1953 C CA . ASN A 1 248 ? -82.917 -17.694 64.383 1.00 92.12 248 ASN A CA 1
ATOM 1954 C C . ASN A 1 248 ? -82.982 -18.683 65.566 1.00 92.12 248 ASN A C 1
ATOM 1956 O O . ASN A 1 248 ? -83.976 -18.728 66.286 1.00 92.12 248 ASN A O 1
ATOM 1960 N N . SER A 1 249 ? -81.890 -19.412 65.826 1.00 93.94 249 SER A N 1
ATOM 1961 C CA . SER A 1 249 ? -81.773 -20.321 66.979 1.00 93.94 249 SER A CA 1
ATOM 1962 C C . SER A 1 249 ? -81.828 -19.600 68.335 1.00 93.94 249 SER A C 1
ATOM 1964 O O . SER A 1 249 ? -82.301 -20.170 69.320 1.00 93.94 249 SER A O 1
ATOM 1966 N N . LEU A 1 250 ? -81.336 -18.358 68.410 1.00 94.25 250 LEU A N 1
ATOM 1967 C CA . LEU A 1 250 ? -81.404 -17.520 69.609 1.00 94.25 250 LEU A CA 1
ATOM 1968 C C . LEU A 1 250 ? -82.815 -16.952 69.814 1.00 94.25 250 LEU A C 1
ATOM 1970 O O . LEU A 1 250 ? -83.332 -17.031 70.927 1.00 94.25 250 LEU A O 1
ATOM 1974 N N . ASP A 1 251 ? -83.447 -16.459 68.748 1.00 93.38 251 ASP A N 1
ATOM 1975 C CA . ASP A 1 251 ? -84.809 -15.916 68.761 1.00 93.38 251 ASP A CA 1
ATOM 1976 C C . ASP A 1 251 ? -85.837 -17.014 69.132 1.00 93.38 251 ASP A C 1
ATOM 1978 O O . ASP A 1 251 ? -86.747 -16.781 69.934 1.00 93.38 251 ASP A O 1
ATOM 1982 N N . GLU A 1 252 ? -85.661 -18.249 68.637 1.00 93.81 252 GLU A N 1
ATOM 1983 C CA . GLU A 1 252 ? -86.434 -19.426 69.073 1.00 93.81 252 GLU A CA 1
ATOM 1984 C C . GLU A 1 252 ? -86.229 -19.734 70.566 1.00 93.81 252 GLU A C 1
ATOM 1986 O O . GLU A 1 252 ? -87.196 -19.977 71.296 1.00 93.81 252 GLU A O 1
ATOM 1991 N N . LEU A 1 253 ? -84.982 -19.701 71.048 1.00 93.88 253 LEU A N 1
ATOM 1992 C CA . LEU A 1 253 ? -84.655 -19.988 72.446 1.00 93.88 253 LEU A CA 1
ATOM 1993 C C . LEU A 1 253 ? -85.209 -18.919 73.402 1.00 93.88 253 LEU A C 1
ATOM 1995 O O . LEU A 1 253 ? -85.742 -19.269 74.458 1.00 93.88 253 LEU A O 1
ATOM 1999 N N . GLU A 1 254 ? -85.135 -17.636 73.037 1.00 93.44 254 GLU A N 1
ATOM 2000 C CA . GLU A 1 254 ? -85.747 -16.536 73.792 1.00 93.44 254 GLU A CA 1
ATOM 2001 C C . GLU A 1 254 ? -87.277 -16.668 73.815 1.00 93.44 254 GLU A C 1
ATOM 2003 O O . GLU A 1 254 ? -87.885 -16.537 74.879 1.00 93.44 254 GLU A O 1
ATOM 2008 N N . SER A 1 255 ? -87.899 -17.042 72.690 1.00 92.88 255 SER A N 1
ATOM 2009 C CA . SER A 1 255 ? -89.340 -17.325 72.622 1.00 92.88 255 SER A CA 1
ATOM 2010 C C . SER A 1 255 ? -89.759 -18.446 73.586 1.00 92.88 255 SER A C 1
ATOM 2012 O O . SER A 1 255 ? -90.712 -18.287 74.356 1.00 92.88 255 SER A O 1
ATOM 2014 N N . ILE A 1 256 ? -89.003 -19.551 73.625 1.00 93.50 256 ILE A N 1
ATOM 2015 C CA . ILE A 1 256 ? -89.237 -20.675 74.547 1.00 93.50 256 ILE A CA 1
ATOM 2016 C C . ILE A 1 256 ? -89.051 -20.244 76.009 1.00 93.50 256 ILE A C 1
ATOM 2018 O O . ILE A 1 256 ? -89.878 -20.590 76.858 1.00 93.50 256 ILE A O 1
ATOM 2022 N N . TYR A 1 257 ? -88.002 -19.477 76.328 1.00 90.06 257 TYR A N 1
ATOM 2023 C CA . TYR A 1 257 ? -87.794 -18.962 77.685 1.00 90.06 257 TYR A CA 1
ATOM 2024 C C . TYR A 1 257 ? -88.918 -18.020 78.119 1.00 90.06 257 TYR A C 1
ATOM 2026 O O . TYR A 1 257 ? -89.436 -18.174 79.228 1.00 90.06 257 TYR A O 1
ATOM 2034 N N . GLN A 1 258 ? -89.347 -17.097 77.255 1.00 93.00 258 GLN A N 1
ATOM 2035 C CA . GLN A 1 258 ? -90.440 -16.178 77.560 1.00 93.00 258 GLN A CA 1
ATOM 2036 C C . GLN A 1 258 ? -91.774 -16.920 77.715 1.00 93.00 258 GLN A C 1
ATOM 2038 O O . GLN A 1 258 ? -92.541 -16.593 78.621 1.00 93.00 258 GLN A O 1
ATOM 2043 N N . GLN A 1 259 ? -92.042 -17.962 76.917 1.00 93.12 259 GLN A N 1
ATOM 2044 C CA . GLN A 1 259 ? -93.207 -18.829 77.125 1.00 93.12 259 GLN A CA 1
ATOM 2045 C C . GLN A 1 259 ? -93.149 -19.517 78.498 1.00 93.12 259 GLN A C 1
ATOM 2047 O O . GLN A 1 259 ? -94.113 -19.430 79.256 1.00 93.12 259 GLN A O 1
ATOM 2052 N N . GLN A 1 260 ? -92.025 -20.147 78.861 1.00 93.38 260 GLN A N 1
ATOM 2053 C CA . GLN A 1 260 ? -91.875 -20.797 80.171 1.00 93.38 260 GLN A CA 1
ATOM 2054 C C . GLN A 1 260 ? -91.994 -19.815 81.345 1.00 93.38 260 GLN A C 1
ATOM 2056 O O . GLN A 1 260 ? -92.450 -20.198 82.424 1.00 93.38 260 GLN A O 1
ATOM 2061 N N . LEU A 1 261 ? -91.566 -18.565 81.163 1.00 92.06 261 LEU A N 1
ATOM 2062 C CA . LEU A 1 261 ? -91.674 -17.514 82.172 1.00 92.06 261 LEU A CA 1
ATOM 2063 C C . LEU A 1 261 ? -93.137 -17.067 82.325 1.00 92.06 261 LEU A C 1
ATOM 2065 O O . LEU A 1 261 ? -93.657 -17.092 83.437 1.00 92.06 261 LEU A O 1
ATOM 2069 N N . ASN A 1 262 ? -93.844 -16.830 81.215 1.00 92.25 262 ASN A N 1
ATOM 2070 C CA . ASN A 1 262 ? -95.287 -16.558 81.203 1.00 92.25 262 ASN A CA 1
ATOM 2071 C C . ASN A 1 262 ? -96.108 -17.706 81.835 1.00 92.25 262 ASN A C 1
ATOM 2073 O O . ASN A 1 262 ? -97.070 -17.461 82.565 1.00 92.25 262 ASN A O 1
ATOM 2077 N N . GLU A 1 263 ? -95.742 -18.967 81.577 1.00 91.62 263 GLU A N 1
ATOM 2078 C CA . GLU A 1 263 ? -96.379 -20.145 82.183 1.00 91.62 263 GLU A CA 1
ATOM 2079 C C . GLU A 1 263 ? -96.139 -20.212 83.699 1.00 91.62 263 GLU A C 1
ATOM 2081 O O . GLU A 1 263 ? -97.077 -20.466 84.460 1.00 91.62 263 GLU A O 1
ATOM 2086 N N . LYS A 1 264 ? -94.911 -19.931 84.157 1.00 90.38 264 LYS A N 1
ATOM 2087 C CA . LYS A 1 264 ? -94.582 -19.836 85.589 1.00 90.38 264 LYS A CA 1
ATOM 2088 C C . LYS A 1 264 ? -95.347 -18.705 86.264 1.00 90.38 264 LYS A C 1
ATOM 2090 O O . LYS A 1 264 ? -95.938 -18.949 87.312 1.00 90.38 264 LYS A O 1
ATOM 2095 N N . ASP A 1 265 ? -95.422 -17.525 85.658 1.00 92.75 265 ASP A N 1
ATOM 2096 C CA . ASP A 1 265 ? -96.179 -16.393 86.199 1.00 92.75 265 ASP A CA 1
ATOM 2097 C C . ASP A 1 265 ? -97.683 -16.692 86.266 1.00 92.75 265 ASP A C 1
ATOM 2099 O O . ASP A 1 265 ? -98.338 -16.362 87.257 1.00 92.75 265 ASP A O 1
ATOM 2103 N N . ALA A 1 266 ? -98.242 -17.406 85.284 1.00 91.19 266 ALA A N 1
ATOM 2104 C CA . ALA A 1 266 ? -99.630 -17.866 85.322 1.00 91.19 266 ALA A CA 1
ATOM 2105 C C . ALA A 1 266 ? -99.886 -18.911 86.430 1.00 91.19 266 ALA A C 1
ATOM 2107 O O . ALA A 1 266 ? -100.960 -18.914 87.041 1.00 91.19 266 ALA A O 1
ATOM 2108 N N . ILE A 1 267 ? -98.915 -19.784 86.723 1.00 91.69 267 ILE A N 1
ATOM 2109 C CA . ILE A 1 267 ? -98.971 -20.733 87.848 1.00 91.69 267 ILE A CA 1
ATOM 2110 C C . ILE A 1 267 ? -98.843 -19.994 89.187 1.00 91.69 267 ILE A C 1
ATOM 2112 O O . ILE A 1 267 ? -99.657 -20.220 90.081 1.00 91.69 267 ILE A O 1
ATOM 2116 N N . ILE A 1 268 ? -97.888 -19.070 89.316 1.00 90.06 268 ILE A N 1
ATOM 2117 C CA . ILE A 1 268 ? -97.699 -18.221 90.502 1.00 90.06 268 ILE A CA 1
ATOM 2118 C C . ILE A 1 268 ? -98.968 -17.408 90.780 1.00 90.06 268 ILE A C 1
ATOM 2120 O O . ILE A 1 268 ? -99.438 -17.395 91.913 1.00 90.06 268 ILE A O 1
ATOM 2124 N N . THR A 1 269 ? -99.581 -16.813 89.754 1.00 89.62 269 THR A N 1
ATOM 2125 C CA . THR A 1 269 ? -100.847 -16.072 89.877 1.00 89.62 269 THR A CA 1
ATOM 2126 C C . THR A 1 269 ? -101.979 -16.965 90.397 1.00 89.62 269 THR A C 1
ATOM 2128 O O . THR A 1 269 ? -102.713 -16.564 91.299 1.00 89.62 269 THR A O 1
ATOM 2131 N N . LYS A 1 270 ? -102.109 -18.203 89.892 1.00 89.31 270 LYS A N 1
ATOM 2132 C CA . LYS A 1 270 ? -103.099 -19.170 90.405 1.00 89.31 270 LYS A CA 1
ATOM 2133 C C . LYS A 1 270 ? -102.845 -19.529 91.869 1.00 89.31 270 LYS A C 1
ATOM 2135 O O . LYS A 1 270 ? -103.774 -19.465 92.666 1.00 89.31 270 LYS A O 1
ATOM 2140 N N . LEU A 1 271 ? -101.599 -19.844 92.225 1.00 87.88 271 LEU A N 1
ATOM 2141 C CA . LEU A 1 271 ? -101.205 -20.189 93.595 1.00 87.88 271 LEU A CA 1
ATOM 2142 C C . LEU A 1 271 ? -101.364 -19.007 94.565 1.00 87.88 271 LEU A C 1
ATOM 2144 O O . LEU A 1 271 ? -101.673 -19.219 95.732 1.00 87.88 271 LEU A O 1
ATOM 2148 N N . GLN A 1 272 ? -101.198 -17.765 94.102 1.00 87.31 272 GLN A N 1
ATOM 2149 C CA . GLN A 1 272 ? -101.490 -16.561 94.886 1.00 87.31 272 GLN A CA 1
ATOM 2150 C C . GLN A 1 272 ? -102.993 -16.409 95.148 1.00 87.31 272 GLN A C 1
ATOM 2152 O O . GLN A 1 272 ? -103.379 -16.193 96.292 1.00 87.31 272 GLN A O 1
ATOM 2157 N N . VAL A 1 273 ? -103.846 -16.591 94.133 1.00 87.69 273 VAL A N 1
ATOM 2158 C CA . VAL A 1 273 ? -105.312 -16.563 94.302 1.00 87.69 273 VAL A CA 1
ATOM 2159 C C . VAL A 1 273 ? -105.795 -17.698 95.214 1.00 87.69 273 VAL A C 1
ATOM 2161 O O . VAL A 1 273 ? -106.648 -17.473 96.069 1.00 87.69 273 VAL A O 1
ATOM 2164 N N . GLU A 1 274 ? -105.229 -18.900 95.084 1.00 86.12 274 GLU A N 1
ATOM 2165 C CA . GLU A 1 274 ? -105.530 -20.050 95.945 1.00 86.12 274 GLU A CA 1
ATOM 2166 C C . GLU A 1 274 ? -105.073 -19.817 97.395 1.00 86.12 274 GLU A C 1
ATOM 2168 O O . GLU A 1 274 ? -105.862 -19.999 98.321 1.00 86.12 274 GLU A O 1
ATOM 2173 N N . ARG A 1 275 ? -103.844 -19.316 97.602 1.00 84.94 275 ARG A N 1
ATOM 2174 C CA . ARG A 1 275 ? -103.337 -18.865 98.911 1.00 84.94 275 ARG A CA 1
ATOM 2175 C C . ARG A 1 275 ? -104.269 -17.833 99.538 1.00 84.94 275 ARG A C 1
ATOM 2177 O O . ARG A 1 275 ? -104.589 -17.948 100.717 1.00 84.94 275 ARG A O 1
ATOM 2184 N N . ASP A 1 276 ? -104.687 -16.828 98.775 1.00 83.38 276 ASP A N 1
ATOM 2185 C CA . ASP A 1 276 ? -105.499 -15.729 99.296 1.00 83.38 276 ASP A CA 1
ATOM 2186 C C . ASP A 1 276 ? -106.903 -16.215 99.665 1.00 83.38 276 ASP A C 1
ATOM 2188 O O . ASP A 1 276 ? -107.396 -15.881 100.744 1.00 83.38 276 ASP A O 1
ATOM 2192 N N . HIS A 1 277 ? -107.489 -17.101 98.855 1.00 81.44 277 HIS A N 1
ATOM 2193 C CA . HIS A 1 277 ? -108.751 -17.772 99.162 1.00 81.44 277 HIS A CA 1
ATOM 2194 C C . HIS A 1 277 ? -108.660 -18.616 100.445 1.00 81.44 277 HIS A C 1
ATOM 2196 O O . HIS A 1 277 ? -109.446 -18.392 101.367 1.00 81.44 277 HIS A O 1
ATOM 2202 N N . LEU A 1 278 ? -107.660 -19.500 100.553 1.00 79.12 278 LEU A N 1
ATOM 2203 C CA . LEU A 1 278 ? -107.413 -20.329 101.742 1.00 79.12 278 LEU A CA 1
ATOM 2204 C C . LEU A 1 278 ? -107.111 -19.485 102.991 1.00 79.12 278 LEU A C 1
ATOM 2206 O O . LEU A 1 278 ? -107.548 -19.823 104.091 1.00 79.12 278 LEU A O 1
ATOM 2210 N N . SER A 1 279 ? -106.407 -18.358 102.839 1.00 75.75 279 SER A N 1
ATOM 2211 C CA . SER A 1 279 ? -106.168 -17.426 103.946 1.00 75.75 279 SER A CA 1
ATOM 2212 C C . SER A 1 279 ? -107.470 -16.778 104.425 1.00 75.75 279 SER A C 1
ATOM 2214 O O . SER A 1 279 ? -107.685 -16.652 105.629 1.00 75.75 279 SER A O 1
ATOM 2216 N N . HIS A 1 280 ? -108.379 -16.433 103.508 1.00 73.19 280 HIS A N 1
ATOM 2217 C CA . HIS A 1 280 ? -109.671 -15.843 103.847 1.00 73.19 280 HIS A CA 1
ATOM 2218 C C . HIS A 1 280 ? -110.602 -16.862 104.530 1.00 73.19 280 HIS A C 1
ATOM 2220 O O . HIS A 1 280 ? -111.381 -16.477 105.407 1.00 73.19 280 HIS A O 1
ATOM 2226 N N . GLU A 1 281 ? -110.508 -18.153 104.197 1.00 70.50 281 GLU A N 1
ATOM 2227 C CA . GLU A 1 281 ? -111.183 -19.220 104.950 1.00 70.50 281 GLU A CA 1
ATOM 2228 C C . GLU A 1 281 ? -110.600 -19.363 106.367 1.00 70.50 281 GLU A C 1
ATOM 2230 O O . GLU A 1 281 ? -111.348 -19.285 107.343 1.00 70.50 281 GLU A O 1
ATOM 2235 N N . LEU A 1 282 ? -109.271 -19.462 106.502 1.00 60.50 282 LEU A N 1
ATOM 2236 C CA . LEU A 1 282 ? -108.576 -19.561 107.796 1.00 60.50 282 LEU A CA 1
ATOM 2237 C C . LEU A 1 282 ? -108.864 -18.372 108.730 1.00 60.50 282 LEU A C 1
ATOM 2239 O O . LEU A 1 282 ? -109.124 -18.567 109.919 1.00 60.50 282 LEU A O 1
ATOM 2243 N N . TYR A 1 283 ? -108.884 -17.143 108.208 1.00 58.81 283 TYR A N 1
ATOM 2244 C CA . TYR A 1 283 ? -109.234 -15.951 108.989 1.00 58.81 283 TYR A CA 1
ATOM 2245 C C . TYR A 1 283 ? -110.741 -15.806 109.271 1.00 58.81 283 TYR A C 1
ATOM 2247 O O . TYR A 1 283 ? -111.124 -14.949 110.068 1.00 58.81 283 TYR A O 1
ATOM 2255 N N . SER A 1 284 ? -111.597 -16.656 108.690 1.00 53.06 284 SER A N 1
ATOM 2256 C CA . SER A 1 284 ? -113.033 -16.711 109.007 1.00 53.06 284 SER A CA 1
ATOM 2257 C C . SER A 1 284 ? -113.371 -17.690 110.145 1.00 53.06 284 SER A C 1
ATOM 2259 O O . SER A 1 284 ? -114.500 -17.679 110.638 1.00 53.06 284 SER A O 1
ATOM 2261 N N . THR A 1 285 ? -112.417 -18.512 110.603 1.00 46.53 285 THR A N 1
ATOM 2262 C CA . THR A 1 285 ? -112.596 -19.446 111.733 1.00 46.53 285 THR A CA 1
ATOM 2263 C C . THR A 1 285 ? -111.991 -18.913 113.045 1.00 46.53 285 THR A C 1
ATOM 2265 O O . THR A 1 285 ? -110.771 -18.784 113.136 1.00 46.53 285 THR A O 1
ATOM 2268 N N . PRO A 1 286 ? -112.791 -18.631 114.095 1.00 39.69 286 PRO A N 1
ATOM 2269 C CA . PRO A 1 286 ? -112.279 -18.072 115.349 1.00 39.69 286 PRO A CA 1
ATOM 2270 C C . PRO A 1 286 ? -111.963 -19.136 116.422 1.00 39.69 286 PRO A C 1
ATOM 2272 O O . PRO A 1 286 ? -112.881 -19.703 117.006 1.00 39.69 286 PRO A O 1
ATOM 2275 N N . VAL A 1 287 ? -110.674 -19.344 116.728 1.00 47.72 287 VAL A N 1
ATOM 2276 C CA . VAL A 1 287 ? -110.073 -19.867 117.991 1.00 47.72 287 VAL A CA 1
ATOM 2277 C C . VAL A 1 287 ? -108.540 -19.781 117.785 1.00 47.72 287 VAL A C 1
ATOM 2279 O O . VAL A 1 287 ? -108.057 -20.328 116.805 1.00 47.72 287 VAL A O 1
ATOM 2282 N N . VAL A 1 288 ? -107.720 -18.958 118.459 1.00 45.31 288 VAL A N 1
ATOM 2283 C CA . VAL A 1 288 ? -107.426 -18.696 119.895 1.00 45.31 288 VAL A CA 1
ATOM 2284 C C . VAL A 1 288 ? -106.098 -19.357 120.335 1.00 45.31 288 VAL A C 1
ATOM 2286 O O . VAL A 1 288 ? -105.952 -20.567 120.240 1.00 45.31 288 VAL A O 1
ATOM 2289 N N . HIS A 1 289 ? -105.194 -18.527 120.893 1.00 46.56 289 HIS A N 1
ATOM 2290 C CA . HIS A 1 289 ? -103.873 -18.824 121.504 1.00 46.56 289 HIS A CA 1
ATOM 2291 C C . HIS A 1 289 ? -102.729 -19.242 120.538 1.00 46.56 289 HIS A C 1
ATOM 2293 O O . HIS A 1 289 ? -102.871 -20.168 119.757 1.00 46.56 289 HIS A O 1
ATOM 2299 N N . GLN A 1 290 ? -101.676 -18.411 120.388 1.00 42.31 290 GLN A N 1
ATOM 2300 C CA . GLN A 1 290 ? -100.405 -18.338 121.168 1.00 42.31 290 GLN A CA 1
ATOM 2301 C C . GLN A 1 290 ? -99.407 -19.465 120.823 1.00 42.31 290 GLN A C 1
ATOM 2303 O O . GLN A 1 290 ? -99.827 -20.599 120.669 1.00 42.31 290 GLN A O 1
ATOM 2308 N N . SER A 1 291 ? -98.080 -19.283 120.815 1.00 44.62 291 SER A N 1
ATOM 2309 C CA . SER A 1 291 ? -97.154 -18.123 120.764 1.00 44.62 291 SER A CA 1
ATOM 2310 C C . SER A 1 291 ? -95.716 -18.704 120.680 1.00 44.62 291 SER A C 1
ATOM 2312 O O . SER A 1 291 ? -95.574 -19.912 120.840 1.00 44.62 291 SER A O 1
ATOM 2314 N N . THR A 1 292 ? -94.670 -17.872 120.538 1.00 45.94 292 THR A N 1
ATOM 2315 C CA . THR A 1 292 ? -93.218 -18.229 120.486 1.00 45.94 292 THR A CA 1
ATOM 2316 C C . THR A 1 292 ? -92.822 -19.094 119.268 1.00 45.94 292 THR A C 1
ATOM 2318 O O . THR A 1 292 ? -93.412 -20.139 119.037 1.00 45.94 292 THR A O 1
ATOM 2321 N N . ALA A 1 293 ? -92.014 -18.591 118.324 1.00 48.06 293 ALA A N 1
ATOM 2322 C CA . ALA A 1 293 ? -90.547 -18.386 118.366 1.00 48.06 293 ALA A CA 1
ATOM 2323 C C . ALA A 1 293 ? -89.775 -19.727 118.259 1.00 48.06 293 ALA A C 1
ATOM 2325 O O . ALA A 1 293 ? -90.206 -20.718 118.836 1.00 48.06 293 ALA A O 1
ATOM 2326 N N . ASP A 1 294 ? -88.667 -19.842 117.520 1.00 49.16 294 ASP A N 1
ATOM 2327 C CA . ASP A 1 294 ? -87.661 -18.814 117.194 1.00 49.16 294 ASP A CA 1
ATOM 2328 C C . ASP A 1 294 ? -86.873 -19.137 115.888 1.00 49.16 294 ASP A C 1
ATOM 2330 O O . ASP A 1 294 ? -87.133 -20.149 115.239 1.00 49.16 294 ASP A O 1
ATOM 2334 N N . ASP A 1 295 ? -85.863 -18.310 115.601 1.00 51.59 295 ASP A N 1
ATOM 2335 C CA . ASP A 1 295 ? -84.616 -18.593 114.860 1.00 51.59 295 ASP A CA 1
ATOM 2336 C C . ASP A 1 295 ? -84.536 -18.486 113.309 1.00 51.59 295 ASP A C 1
ATOM 2338 O O . ASP A 1 295 ? -85.433 -18.835 112.539 1.00 51.59 295 ASP A O 1
ATOM 2342 N N . SER A 1 296 ? -83.401 -17.930 112.866 1.00 47.16 296 SER A N 1
ATOM 2343 C CA . SER A 1 296 ? -82.893 -17.618 111.506 1.00 47.16 296 SER A CA 1
ATOM 2344 C C . SER A 1 296 ? -81.490 -16.979 111.691 1.00 47.16 296 SER A C 1
ATOM 2346 O O . SER A 1 296 ? -81.271 -16.453 112.783 1.00 47.16 296 SER A O 1
ATOM 2348 N N . PRO A 1 297 ? -80.557 -16.864 110.705 1.00 56.84 297 PRO A N 1
ATOM 2349 C CA . PRO A 1 297 ? -80.640 -17.069 109.246 1.00 56.84 297 PRO A CA 1
ATOM 2350 C C . PRO A 1 297 ? -79.377 -17.818 108.687 1.00 56.84 297 PRO A C 1
ATOM 2352 O O . PRO A 1 297 ? -78.887 -18.723 109.350 1.00 56.84 297 PRO A O 1
ATOM 2355 N N . GLN A 1 298 ? -78.804 -17.360 107.545 1.00 51.00 298 GLN A N 1
ATOM 2356 C CA . GLN A 1 298 ? -77.415 -17.595 107.044 1.00 51.00 298 GLN A CA 1
ATOM 2357 C C . GLN A 1 298 ? -77.093 -19.014 106.488 1.00 51.00 298 GLN A C 1
ATOM 2359 O O . GLN A 1 298 ? -77.654 -19.991 106.964 1.00 51.00 298 GLN A O 1
ATOM 2364 N N . GLU A 1 299 ? -76.250 -19.277 105.465 1.00 48.06 299 GLU A N 1
ATOM 2365 C CA . GLU A 1 299 ? -75.388 -18.566 104.464 1.00 48.06 299 GLU A CA 1
ATOM 2366 C C . GLU A 1 299 ? -75.341 -19.450 103.172 1.00 48.06 299 GLU A C 1
ATOM 2368 O O . GLU A 1 299 ? -75.747 -20.607 103.265 1.00 48.06 299 GLU A O 1
ATOM 2373 N N . LEU A 1 300 ? -74.852 -19.133 101.954 1.00 51.97 300 LEU A N 1
ATOM 2374 C CA . LEU A 1 300 ? -74.341 -17.988 101.137 1.00 51.97 300 LEU A CA 1
ATOM 2375 C C . LEU A 1 300 ? -74.248 -18.531 99.663 1.00 51.97 300 LEU A C 1
ATOM 2377 O O . LEU A 1 300 ? -74.295 -19.759 99.509 1.00 51.97 300 LEU A O 1
ATOM 2381 N N . PRO A 1 301 ? -73.988 -17.740 98.590 1.00 63.12 301 PRO A N 1
ATOM 2382 C CA . PRO A 1 301 ? -73.937 -16.278 98.450 1.00 63.12 301 PRO A CA 1
ATOM 2383 C C . PRO A 1 301 ? -74.985 -15.678 97.482 1.00 63.12 301 PRO A C 1
ATOM 2385 O O . PRO A 1 301 ? -75.665 -16.447 96.766 1.00 63.12 301 PRO A O 1
#

InterPro domains:
  IPR000938 CAP Gly-rich domain [PF01302] (5-74)
  IPR000938 CAP Gly-rich domain [PS00845] (24-59)
  IPR000938 CAP Gly-rich domain [PS50245] (24-71)
  IPR000938 CAP Gly-rich domain [SM01052] (5-76)
  IPR036859 CAP Gly-rich domain superfamily [G3DSA:2.30.30.190] (4-88)
  IPR036859 CAP Gly-rich domain superfamily [SSF74924] (4-97)

Foldseek 3Di:
DPPQAQDWADDQPDPAIWGFFAWADDPPDDAIKTKTQGDDPCQVVVFAAQQDDPPWHAGGDPDGRSIDIDHPVSRCVRVVPDDDDDRDCPDTPDDDPPPPVVVVVVVVVPPPPPDVVVVVVVVVVVVVVVVVVVVVVVVVVVVVVVVVVVVVVVVVVVVVVVVVVVVVVVVVVVVVVVVVVVVVVVVVVVVVVVVVVVVVVVVVVVVVVVVVVVVVVPVPVVVVVVVVVVVVVVVPDDDPVSVVVVVVVVVVVVVVVVVVVVVVVVVVVVVVVVVVVVVVVVVVDDDDDDDDDDDDDDDDD

Secondary structure (DSSP, 8-state):
----TT-EEEPTTSSSEEEEEEEEEPTT--SEEEEEEE-THHHHHT--BSSEETTEE----SSTT-EEEEEHHHHHTT-TTPPP--------SS---THHHHHHHHHHTTTGGG-HHHHHHHHHHHHHHHHHHHHHHHHHHHHHHHHHHHHHHHHHHHHHHHHHHHHHHHHHHHHHHHHHHHHHHHHHHHHHHHHHHHHHHHHHHHHHHHHHHHHHHS-HHHHHHHHHHHHHHHHTSPPHHHHHHHHHHHHHHHHHHHHHHHHHHHHHHHHHHHHHHHHHHHTTS----------------

Sequence (301 aa):
MSDVIGTKVAIPGASGAGIIRYVGQIQGKIGTFAGVELLGTLATTRGKNSGSVDGIQYFQVEIPKSGLFLPYERLKSVNPGLANVNPSSKTPLTPVNNRTYQNVRNSMINENFANPDLTLKYESEIAELQRALREKEKRLENFNNQREEWRAAMDELVAVQQEGIQVYEDRIEELENENKAQQEKLDNANASLTAANSKIKELEQSIDNLLSEKVNDVQIDDSRKEIEQLKRELESRPRLEDLEELQNSLDELESIYQQQLNEKDAIITKLQVERDHLSHELYSTPVVHQSTADDSPQELP

pLDDT: mean 85.19, std 15.29, range [39.69, 98.06]

Radius of gyration: 76.53 Å; chains: 1; bounding box: 170×46×196 Å

Organism: Candida albicans (strain SC5314 / ATCC MYA-2876) (NCBI:txid237561)